Protein AF-0000000073810700 (afdb_homodimer)

Solvent-accessible surface area (backbone atoms only — not comparable to full-atom values): 19273 Å² total; per-residue (Å²): 132,81,78,72,76,57,73,68,62,62,53,44,63,68,33,52,72,65,54,72,62,48,58,54,49,69,72,38,74,78,70,59,90,55,93,83,48,56,54,61,38,51,46,52,38,48,52,48,51,48,52,50,52,51,53,54,53,50,49,51,64,73,37,47,86,54,48,70,50,72,71,41,53,56,51,42,41,57,46,36,54,57,39,38,63,32,49,52,50,35,57,61,40,62,41,84,83,71,42,48,51,50,38,31,29,27,45,47,30,33,53,48,42,50,51,44,42,53,52,48,47,36,62,34,52,61,53,79,70,82,58,64,66,56,55,51,47,53,51,53,38,49,59,40,45,52,56,35,45,52,49,15,61,72,64,49,75,86,66,77,55,89,63,62,62,59,56,59,56,70,72,100,133,80,79,72,77,57,72,67,62,63,53,45,64,66,32,50,72,66,55,71,62,47,58,52,49,71,72,39,73,81,71,58,90,54,93,84,49,56,56,60,40,51,46,52,37,50,50,48,52,49,53,50,51,51,52,52,52,49,49,52,65,73,38,46,84,53,48,71,49,73,72,40,52,55,50,43,41,57,47,36,55,58,39,40,63,31,50,51,48,36,57,61,40,63,42,85,82,73,41,48,52,50,39,31,29,26,44,46,31,34,52,50,41,50,51,43,40,53,54,48,46,35,62,35,52,60,52,79,72,83,56,66,67,57,56,50,46,53,51,54,38,48,58,40,48,53,56,35,44,53,49,15,63,72,65,51,74,87,66,77,57,89,62,63,62,58,57,56,56,69,73,99

Organism: Larimichthys crocea (NCBI:txid215358)

Structure (mmCIF, N/CA/C/O backbone):
data_AF-0000000073810700-model_v1
#
loop_
_entity.id
_entity.type
_entity.pdbx_description
1 polymer 'Transmembrane protein 98'
#
loop_
_atom_site.group_PDB
_atom_site.id
_atom_site.type_symbol
_atom_site.label_atom_id
_atom_site.label_alt_id
_atom_site.label_comp_id
_atom_site.label_asym_id
_atom_site.label_entity_id
_atom_site.label_seq_id
_atom_site.pdbx_PDB_ins_code
_atom_site.Cartn_x
_atom_site.Cartn_y
_atom_site.Cartn_z
_atom_site.occupancy
_atom_site.B_iso_or_equiv
_atom_site.auth_seq_id
_atom_site.auth_comp_id
_atom_site.auth_asym_id
_atom_site.auth_atom_id
_atom_site.pdbx_PDB_model_num
ATOM 1 N N . MET A 1 1 ? -9.523 -39.531 19.312 1 28.12 1 MET A N 1
ATOM 2 C CA . MET A 1 1 ? -8.398 -38.938 18.594 1 28.12 1 MET A CA 1
ATOM 3 C C . MET A 1 1 ? -8.602 -37.438 18.391 1 28.12 1 MET A C 1
ATOM 5 O O . MET A 1 1 ? -9.562 -37.031 17.75 1 28.12 1 MET A O 1
ATOM 9 N N . GLU A 1 2 ? -8.328 -36.531 19.312 1 32.91 2 GLU A N 1
ATOM 10 C CA . GLU A 1 2 ? -8.555 -35.094 19.406 1 32.91 2 GLU A CA 1
ATOM 11 C C . GLU A 1 2 ? -7.934 -34.344 18.219 1 32.91 2 GLU A C 1
ATOM 13 O O . GLU A 1 2 ? -6.746 -34.5 17.938 1 32.91 2 GLU A O 1
ATOM 18 N N . THR A 1 3 ? -8.57 -34.281 17.109 1 34.22 3 THR A N 1
ATOM 19 C CA . THR A 1 3 ? -8.117 -33.594 15.906 1 34.22 3 THR A CA 1
ATOM 20 C C . THR A 1 3 ? -7.41 -32.281 16.266 1 34.22 3 THR A C 1
ATOM 22 O O . THR A 1 3 ? -7.996 -31.391 16.891 1 34.22 3 THR A O 1
ATOM 25 N N . GLN A 1 4 ? -6.145 -32.312 16.703 1 35.03 4 GLN A N 1
ATOM 26 C CA . GLN A 1 4 ? -5.223 -31.219 16.984 1 35.03 4 GLN A CA 1
ATOM 27 C C . GLN A 1 4 ? -5.398 -30.094 15.969 1 35.03 4 GLN A C 1
ATOM 29 O O . GLN A 1 4 ? -5.207 -30.281 14.766 1 35.03 4 GLN A O 1
ATOM 34 N N . SER A 1 5 ? -6.348 -29.281 16.031 1 41.31 5 SER A N 1
ATOM 35 C CA . SER A 1 5 ? -6.602 -28.109 15.219 1 41.31 5 SER A CA 1
ATOM 36 C C . SER A 1 5 ? -5.301 -27.406 14.844 1 41.31 5 SER A C 1
ATOM 38 O O . SER A 1 5 ? -4.48 -27.109 15.711 1 41.31 5 SER A O 1
ATOM 40 N N . GLU A 1 6 ? -4.641 -27.656 13.734 1 47.91 6 GLU A N 1
ATOM 41 C CA . GLU A 1 6 ? -3.314 -27.266 13.258 1 47.91 6 GLU A CA 1
ATOM 42 C C . GLU A 1 6 ? -3.09 -25.766 13.391 1 47.91 6 GLU A C 1
ATOM 44 O O . GLU A 1 6 ? -4.035 -24.984 13.305 1 47.91 6 GLU A O 1
ATOM 49 N N . PRO A 1 7 ? -1.956 -25.328 14.039 1 48.97 7 PRO A N 1
ATOM 50 C CA . PRO A 1 7 ? -1.471 -23.969 14.336 1 48.97 7 PRO A CA 1
ATOM 51 C C . PRO A 1 7 ? -1.827 -22.969 13.242 1 48.97 7 PRO A C 1
ATOM 53 O O . PRO A 1 7 ? -2.041 -21.781 13.531 1 48.97 7 PRO A O 1
ATOM 56 N N . SER A 1 8 ? -1.926 -23.422 12.094 1 51.41 8 SER A N 1
ATOM 57 C CA . SER A 1 8 ? -2.143 -22.516 10.977 1 51.41 8 SER A CA 1
ATOM 58 C C . SER A 1 8 ? -3.545 -21.922 11.008 1 51.41 8 SER A C 1
ATOM 60 O O . SER A 1 8 ? -3.736 -20.766 10.656 1 51.41 8 SER A O 1
ATOM 62 N N . GLU A 1 9 ? -4.531 -22.719 11.375 1 53.88 9 GLU A N 1
ATOM 63 C CA . GLU A 1 9 ? -5.918 -22.25 11.422 1 53.88 9 GLU A CA 1
ATOM 64 C C . GLU A 1 9 ? -6.105 -21.172 12.484 1 53.88 9 GLU A C 1
ATOM 66 O O . GLU A 1 9 ? -6.82 -20.203 12.266 1 53.88 9 GLU A O 1
ATOM 71 N N . LEU A 1 10 ? -5.453 -21.328 13.586 1 51.91 10 LEU A N 1
ATOM 72 C CA . LEU A 1 10 ? -5.559 -20.391 14.703 1 51.91 10 LEU A CA 1
ATOM 73 C C . LEU A 1 10 ? -4.965 -19.031 14.336 1 51.91 10 LEU A C 1
ATOM 75 O O . LEU A 1 10 ? -5.477 -18 14.75 1 51.91 10 LEU A O 1
ATOM 79 N N . GLU A 1 11 ? -4.012 -19.125 13.492 1 58.53 11 GLU A N 1
ATOM 80 C CA . GLU A 1 11 ? -3.342 -17.875 13.141 1 58.53 11 GLU A CA 1
ATOM 81 C C . GLU A 1 11 ? -4.18 -17.047 12.172 1 58.53 11 GLU A C 1
ATOM 83 O O . GLU A 1 11 ? -4.141 -15.812 12.203 1 58.53 11 GLU A O 1
ATOM 88 N N . LEU A 1 12 ? -4.91 -17.734 11.477 1 57.53 12 LEU A N 1
ATOM 89 C CA . LEU A 1 12 ? -5.75 -17.031 10.508 1 57.53 12 LEU A CA 1
ATOM 90 C C . LEU A 1 12 ? -6.918 -16.344 11.203 1 57.53 12 LEU A C 1
ATOM 92 O O . LEU A 1 12 ? -7.395 -15.297 10.742 1 57.53 12 LEU A O 1
ATOM 96 N N . ASP A 1 13 ? -7.438 -16.906 12.289 1 55.28 13 ASP A N 1
ATOM 97 C CA . ASP A 1 13 ? -8.547 -16.312 13.023 1 55.28 13 ASP A CA 1
ATOM 98 C C . ASP A 1 13 ? -8.172 -14.922 13.531 1 55.28 13 ASP A C 1
ATOM 100 O O . ASP A 1 13 ? -9.039 -14.055 13.664 1 55.28 13 ASP A O 1
ATOM 104 N N . ASP A 1 14 ? -6.984 -14.789 13.719 1 53.66 14 ASP A N 1
ATOM 105 C CA . ASP A 1 14 ? -6.52 -13.516 14.266 1 53.66 14 ASP A CA 1
ATOM 106 C C . ASP A 1 14 ? -6.398 -12.461 13.164 1 53.66 14 ASP A C 1
ATOM 108 O O . ASP A 1 14 ? -6.117 -11.297 13.445 1 53.66 14 ASP A O 1
ATOM 112 N N . VAL A 1 15 ? -6.527 -12.875 11.984 1 54.94 15 VAL A N 1
ATOM 113 C CA . VAL A 1 15 ? -6.391 -11.984 10.836 1 54.94 15 VAL A CA 1
ATOM 114 C C . VAL A 1 15 ? -7.688 -11.211 10.625 1 54.94 15 VAL A C 1
ATOM 116 O O . VAL A 1 15 ? -7.715 -10.211 9.898 1 54.94 15 VAL A O 1
ATOM 119 N N . VAL A 1 16 ? -8.758 -11.617 11.375 1 55.22 16 VAL A N 1
ATOM 120 C CA . VAL A 1 16 ? -10.023 -10.898 11.227 1 55.22 16 VAL A CA 1
ATOM 121 C C . VAL A 1 16 ? -9.875 -9.477 11.766 1 55.22 16 VAL A C 1
ATOM 123 O O . VAL A 1 16 ? -9.289 -9.266 12.828 1 55.22 16 VAL A O 1
ATOM 126 N N . ILE A 1 17 ? -10.047 -8.57 10.789 1 56.84 17 ILE A N 1
ATOM 127 C CA . ILE A 1 17 ? -10.062 -7.152 11.133 1 56.84 17 ILE A CA 1
ATOM 128 C C . ILE A 1 17 ? -10.836 -6.941 12.438 1 56.84 17 ILE A C 1
ATOM 130 O O . ILE A 1 17 ? -12.062 -7.074 12.469 1 56.84 17 ILE A O 1
ATOM 134 N N . THR A 1 18 ? -10.188 -6.984 13.594 1 56.22 18 THR A N 1
ATOM 135 C CA . THR A 1 18 ? -10.789 -6.941 14.922 1 56.22 18 THR A CA 1
ATOM 136 C C . THR A 1 18 ? -10.891 -5.504 15.422 1 56.22 18 THR A C 1
ATOM 138 O O . THR A 1 18 ? -11.18 -5.27 16.594 1 56.22 18 THR A O 1
ATOM 141 N N . ASN A 1 19 ? -10.664 -4.652 14.594 1 58.41 19 ASN A N 1
ATOM 142 C CA . ASN A 1 19 ? -10.82 -3.314 15.148 1 58.41 19 ASN A CA 1
ATOM 143 C C . ASN A 1 19 ? -12.234 -3.086 15.672 1 58.41 19 ASN A C 1
ATOM 145 O O . ASN A 1 19 ? -13.188 -3.055 14.891 1 58.41 19 ASN A O 1
ATOM 149 N N . PRO A 1 20 ? -12.406 -3.156 17.016 1 58.25 20 PRO A N 1
ATOM 150 C CA . PRO A 1 20 ? -13.75 -3.014 17.594 1 58.25 20 PRO A CA 1
ATOM 151 C C . PRO A 1 20 ? -14.484 -1.779 17.078 1 58.25 20 PRO A C 1
ATOM 153 O O . PRO A 1 20 ? -15.719 -1.782 16.984 1 58.25 20 PRO A O 1
ATOM 156 N N . HIS A 1 21 ? -13.727 -0.792 16.812 1 62.28 21 HIS A N 1
ATOM 157 C CA . HIS A 1 21 ? -14.352 0.445 16.375 1 62.28 21 HIS A CA 1
ATOM 158 C C . HIS A 1 21 ? -14.867 0.312 14.938 1 62.28 21 HIS A C 1
ATOM 160 O O . HIS A 1 21 ? -15.742 1.07 14.516 1 62.28 21 HIS A O 1
ATOM 166 N N . ILE A 1 22 ? -14.234 -0.675 14.344 1 66.62 22 ILE A N 1
ATOM 167 C CA . ILE A 1 22 ? -14.547 -0.784 12.93 1 66.62 22 ILE A CA 1
ATOM 168 C C . ILE A 1 22 ? -16.016 -1.188 12.75 1 66.62 22 ILE A C 1
ATOM 170 O O . ILE A 1 22 ? -16.688 -0.719 11.828 1 66.62 22 ILE A O 1
ATOM 174 N N . GLU A 1 23 ? -16.391 -2.027 13.664 1 67.81 23 GLU A N 1
ATOM 175 C CA . GLU A 1 23 ? -17.781 -2.463 13.555 1 67.81 23 GLU A CA 1
ATOM 176 C C . GLU A 1 23 ? -18.734 -1.29 13.711 1 67.81 23 GLU A C 1
ATOM 178 O O . GLU A 1 23 ? -19.719 -1.185 12.977 1 67.81 23 GLU A O 1
ATOM 183 N N . ALA A 1 24 ? -18.422 -0.471 14.688 1 70.81 24 ALA A N 1
ATOM 184 C CA . ALA A 1 24 ? -19.266 0.695 14.906 1 70.81 24 ALA A CA 1
ATOM 185 C C . ALA A 1 24 ? -19.203 1.654 13.727 1 70.81 24 A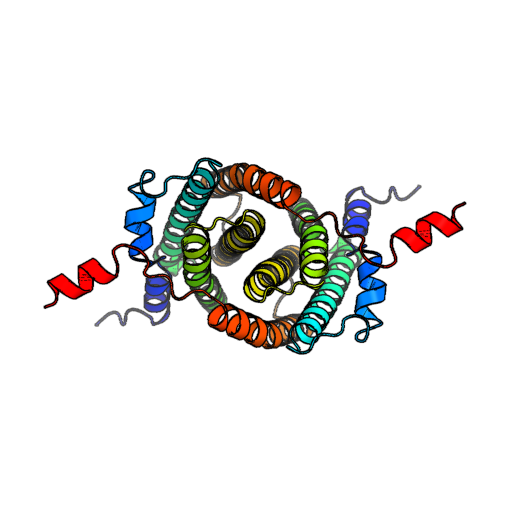LA A C 1
ATOM 187 O O . ALA A 1 24 ? -20.219 2.223 13.32 1 70.81 24 ALA A O 1
ATOM 188 N N . ILE A 1 25 ? -18.062 1.846 13.203 1 72.38 25 ILE A N 1
ATOM 189 C CA . ILE A 1 25 ? -17.844 2.758 12.094 1 72.38 25 ILE A CA 1
ATOM 190 C C . ILE A 1 25 ? -18.531 2.217 10.836 1 72.38 25 ILE A C 1
ATOM 192 O O . ILE A 1 25 ? -19.156 2.971 10.086 1 72.38 25 ILE A O 1
ATOM 196 N N . LEU A 1 26 ? -18.422 0.976 10.727 1 72.25 26 LEU A N 1
ATOM 197 C CA . LEU A 1 26 ? -18.984 0.348 9.539 1 72.25 26 LEU A CA 1
ATOM 198 C C . LEU A 1 26 ? -20.516 0.396 9.586 1 72.25 26 LEU A C 1
ATOM 200 O O . LEU A 1 26 ? -21.156 0.432 8.539 1 72.25 26 LEU A O 1
ATOM 204 N N . GLU A 1 27 ? -21.047 0.438 10.758 1 68.31 27 GLU A N 1
ATOM 205 C CA . GLU A 1 27 ? -22.5 0.389 10.93 1 68.31 27 GLU A CA 1
ATOM 206 C C . GLU A 1 27 ? -23.094 1.793 10.977 1 68.31 27 GLU A C 1
ATOM 208 O O . GLU A 1 27 ? -24.281 1.979 10.695 1 68.31 27 GLU A O 1
ATOM 213 N N . ASN A 1 28 ? -22.328 2.754 11.438 1 63.16 28 ASN A N 1
ATOM 214 C CA . ASN A 1 28 ? -22.891 4.094 11.609 1 63.16 28 ASN A CA 1
ATOM 215 C C . ASN A 1 28 ? -22.094 5.133 10.836 1 63.16 28 ASN A C 1
ATOM 217 O O . ASN A 1 28 ? -21.156 5.73 11.367 1 63.16 28 ASN A O 1
ATOM 221 N N . GLU A 1 29 ? -22.516 5.484 9.68 1 61.31 29 GLU A N 1
ATOM 222 C CA . GLU A 1 29 ? -21.844 6.445 8.812 1 61.31 29 GLU A CA 1
ATOM 223 C C . GLU A 1 29 ? -22.016 7.871 9.328 1 61.31 29 GLU A C 1
ATOM 225 O O . GLU A 1 29 ? -21.281 8.773 8.938 1 61.31 29 GLU A O 1
ATOM 230 N N . ASP A 1 30 ? -22.984 8.078 10.18 1 63.84 30 ASP A N 1
ATOM 231 C CA . ASP A 1 30 ? -23.297 9.43 10.641 1 63.84 30 ASP A CA 1
ATOM 232 C C . ASP A 1 30 ? -22.375 9.844 11.789 1 63.84 30 ASP A C 1
ATOM 234 O O . ASP A 1 30 ? -22.578 10.898 12.398 1 63.84 30 ASP A O 1
ATOM 238 N N . TRP A 1 31 ? -21.453 9.055 11.945 1 63.38 31 TRP A N 1
ATOM 239 C CA . TRP A 1 31 ? -20.609 9.258 13.117 1 63.38 31 TRP A CA 1
ATOM 240 C C . TRP A 1 31 ? -19.688 10.461 12.914 1 63.38 31 TRP A C 1
ATOM 242 O O . TRP A 1 31 ? -19.297 11.109 13.883 1 63.38 31 TRP A O 1
ATOM 252 N N . ILE A 1 32 ? -19.297 10.609 11.75 1 64.75 32 ILE A N 1
ATOM 253 C CA . ILE A 1 32 ? -18.328 11.688 11.555 1 64.75 32 ILE A CA 1
ATOM 254 C C . ILE A 1 32 ? -18.922 12.758 10.641 1 64.75 32 ILE A C 1
ATOM 256 O O . ILE A 1 32 ? -19.453 12.438 9.57 1 64.75 32 ILE A O 1
ATOM 260 N N . GLU A 1 33 ? -19.188 13.859 11.297 1 70.06 33 GLU A N 1
ATOM 261 C CA . GLU A 1 33 ? -19.578 14.977 10.445 1 70.06 33 GLU A CA 1
ATOM 262 C C . GLU A 1 33 ? -18.469 15.328 9.453 1 70.06 33 GLU A C 1
ATOM 264 O O . GLU A 1 33 ? -17.344 15.641 9.844 1 70.06 33 GLU A O 1
ATOM 269 N N . ASP A 1 34 ? -18.641 14.938 8.289 1 76 34 ASP A N 1
ATOM 270 C CA . ASP A 1 34 ? -17.656 15.203 7.258 1 76 34 ASP A CA 1
ATOM 271 C C . ASP A 1 34 ? -18.281 15.906 6.055 1 76 34 ASP A C 1
ATOM 273 O O . ASP A 1 34 ? -19.031 15.297 5.297 1 76 34 ASP A O 1
ATOM 277 N N . ALA A 1 35 ? -17.922 17.203 5.973 1 79.44 35 ALA A N 1
ATOM 278 C CA . ALA A 1 35 ? -18.453 18.016 4.871 1 79.44 35 ALA A CA 1
ATOM 279 C C . ALA A 1 35 ? -17.812 17.609 3.545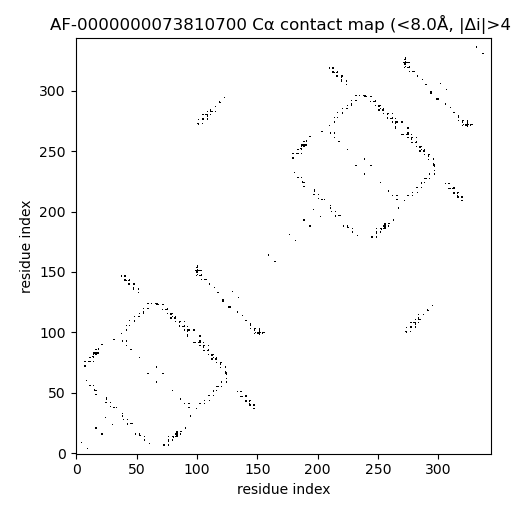 1 79.44 35 ALA A C 1
ATOM 281 O O . ALA A 1 35 ? -18.406 17.781 2.482 1 79.44 35 ALA A O 1
ATOM 282 N N . SER A 1 36 ? -16.578 17.047 3.469 1 85.94 36 SER A N 1
ATOM 283 C CA . SER A 1 36 ? -15.844 16.75 2.246 1 85.94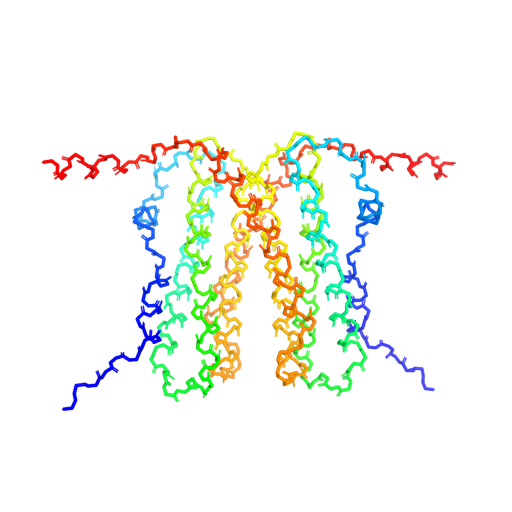 36 SER A CA 1
ATOM 284 C C . SER A 1 36 ? -16.406 15.508 1.556 1 85.94 36 SER A C 1
ATOM 286 O O . SER A 1 36 ? -16.25 15.336 0.346 1 85.94 36 SER A O 1
ATOM 288 N N . GLY A 1 37 ? -17.047 14.625 2.352 1 91.75 37 GLY A N 1
ATOM 289 C CA . GLY A 1 37 ? -17.547 13.375 1.806 1 91.75 37 GLY A CA 1
ATOM 290 C C . GLY A 1 37 ? -16.484 12.289 1.731 1 91.75 37 GLY A C 1
ATOM 291 O O . GLY A 1 37 ? -16.766 11.164 1.328 1 91.75 37 GLY A O 1
ATOM 292 N N . LEU A 1 38 ? -15.289 12.625 2.072 1 94.38 38 LEU A N 1
ATOM 293 C CA . LEU A 1 38 ? -14.18 11.68 1.974 1 94.38 38 LEU A CA 1
ATOM 294 C C . LEU A 1 38 ? -14.367 10.516 2.943 1 94.38 38 LEU A C 1
ATOM 296 O O . LEU A 1 38 ? -14.023 9.375 2.627 1 94.38 38 LEU A O 1
ATOM 300 N N . VAL A 1 39 ? -14.953 10.805 4.059 1 91.88 39 VAL A N 1
ATOM 301 C CA . VAL A 1 39 ? -15.117 9.781 5.086 1 91.88 39 VAL A CA 1
ATOM 302 C C . VAL A 1 39 ? -16.078 8.703 4.586 1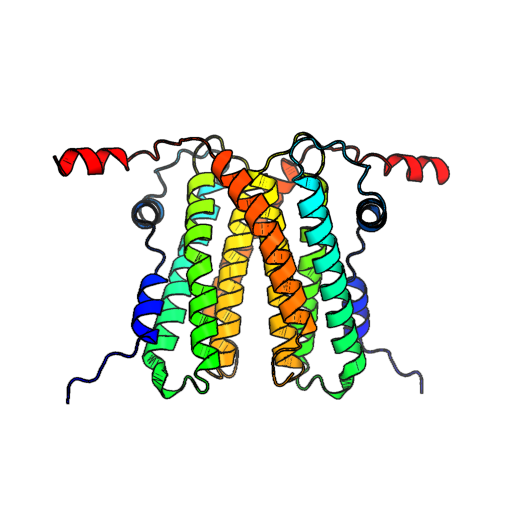 91.88 39 VAL A C 1
ATOM 304 O O . VAL A 1 39 ? -15.859 7.512 4.832 1 91.88 39 VAL A O 1
ATOM 307 N N . SER A 1 40 ? -17.094 9.078 3.918 1 91.62 40 SER A N 1
ATOM 308 C CA . SER A 1 40 ? -18.031 8.109 3.354 1 91.62 40 SER A CA 1
ATOM 309 C C . SER A 1 40 ? -17.328 7.164 2.385 1 91.62 40 SER A C 1
ATOM 311 O O . SER A 1 40 ? -17.594 5.961 2.379 1 91.62 40 SER A O 1
ATOM 313 N N . HIS A 1 41 ? -16.484 7.711 1.56 1 94.25 41 HIS A N 1
ATOM 314 C CA . HIS A 1 41 ? -15.719 6.879 0.641 1 94.25 41 HIS A CA 1
ATOM 315 C C . HIS A 1 41 ? -14.766 5.961 1.396 1 94.25 41 HIS A C 1
ATOM 317 O O . HIS A 1 41 ? -14.594 4.797 1.021 1 94.25 41 HIS A O 1
ATOM 323 N N . CYS A 1 42 ? -14.125 6.5 2.443 1 93.69 42 CYS A N 1
ATOM 324 C CA . CYS A 1 42 ? -13.234 5.684 3.26 1 93.69 42 CYS A CA 1
ATOM 325 C C . CYS A 1 42 ? -13.992 4.535 3.912 1 93.69 42 CYS A C 1
ATOM 327 O O . CYS A 1 42 ? -13.492 3.408 3.971 1 93.69 42 CYS A O 1
ATOM 329 N N . ILE A 1 43 ? -15.164 4.766 4.391 1 92.12 43 ILE A N 1
ATOM 330 C CA . ILE A 1 43 ? -15.992 3.742 5.016 1 92.12 43 ILE A CA 1
ATOM 331 C C . ILE A 1 43 ? -16.328 2.656 3.994 1 92.12 43 ILE A C 1
ATOM 333 O O . ILE A 1 43 ? -16.281 1.464 4.309 1 92.12 43 ILE A O 1
ATOM 337 N N . SER A 1 44 ? -16.703 3.082 2.795 1 94.06 44 SER A N 1
ATOM 338 C CA . SER A 1 44 ? -16.984 2.115 1.74 1 94.06 44 SER A CA 1
ATOM 339 C C . SER A 1 44 ? -15.781 1.229 1.456 1 94.06 44 SER A C 1
ATOM 341 O O . SER A 1 44 ? -15.922 0.014 1.302 1 94.06 44 SER A O 1
ATOM 343 N N . ILE A 1 45 ? -14.594 1.812 1.381 1 96.5 45 ILE A N 1
ATOM 344 C CA . ILE A 1 45 ? -13.367 1.055 1.152 1 96.5 45 ILE A CA 1
ATOM 345 C C . ILE A 1 45 ? -13.141 0.081 2.307 1 96.5 45 ILE A C 1
ATOM 347 O O . ILE A 1 45 ? -12.82 -1.088 2.084 1 96.5 45 ILE A O 1
ATOM 351 N N . LEU A 1 46 ? -13.352 0.56 3.531 1 94.25 46 LEU A N 1
ATOM 352 C CA . LEU A 1 46 ? -13.188 -0.281 4.715 1 94.25 46 LEU A CA 1
ATOM 353 C C . LEU A 1 46 ? -14.133 -1.475 4.668 1 94.25 46 LEU A C 1
ATOM 355 O O . LEU A 1 46 ? -13.727 -2.605 4.941 1 94.25 46 LEU A O 1
ATOM 359 N N . LYS A 1 47 ? -15.297 -1.242 4.305 1 92.56 47 LYS A N 1
ATOM 360 C CA . LYS A 1 47 ? -16.297 -2.312 4.223 1 92.56 47 LYS A CA 1
ATOM 361 C C . LYS A 1 47 ? -15.898 -3.348 3.174 1 92.56 47 LYS A C 1
ATOM 363 O O . LYS A 1 47 ? -15.977 -4.551 3.424 1 92.56 47 LYS A O 1
ATOM 368 N N . ILE A 1 48 ? -15.539 -2.852 2.035 1 95.88 48 ILE A N 1
ATOM 369 C CA . ILE A 1 48 ? -15.141 -3.74 0.95 1 95.88 48 ILE A CA 1
ATOM 370 C C . ILE A 1 48 ? -13.93 -4.57 1.384 1 95.88 48 ILE A C 1
ATOM 372 O O . ILE A 1 48 ? -13.906 -5.789 1.194 1 95.88 48 ILE A O 1
ATOM 376 N N . CYS A 1 49 ? -12.93 -3.859 1.93 1 94.88 49 CYS A N 1
ATOM 377 C CA . CYS A 1 49 ? -11.719 -4.555 2.365 1 94.88 49 CYS A CA 1
ATOM 378 C C . CYS A 1 49 ? -12.039 -5.562 3.461 1 94.88 49 CYS A C 1
ATOM 380 O O . CYS A 1 49 ? -11.484 -6.664 3.475 1 94.88 49 CYS A O 1
ATOM 382 N N . HIS A 1 50 ? -12.875 -5.195 4.309 1 91.5 50 HIS A N 1
ATOM 383 C CA . HIS A 1 50 ? -13.297 -6.098 5.375 1 91.5 50 HIS A CA 1
ATOM 384 C C . HIS A 1 50 ? -13.945 -7.359 4.805 1 91.5 50 HIS A C 1
ATOM 386 O O . HIS A 1 50 ? -13.555 -8.477 5.156 1 91.5 50 HIS A O 1
ATOM 392 N N . THR A 1 51 ? -14.883 -7.23 3.992 1 92.69 51 THR A N 1
ATOM 393 C CA . THR A 1 51 ? -15.609 -8.344 3.389 1 92.69 51 THR A CA 1
ATOM 394 C C . THR A 1 51 ? -14.664 -9.234 2.59 1 92.69 51 THR A C 1
ATOM 396 O O . THR A 1 51 ? -14.719 -10.461 2.703 1 92.69 51 THR A O 1
ATOM 399 N N . LEU A 1 52 ? -13.844 -8.602 1.799 1 93.69 52 LEU A N 1
ATOM 400 C CA . LEU A 1 52 ? -12.906 -9.367 0.992 1 93.69 52 LEU A CA 1
ATOM 401 C C . LEU A 1 52 ? -11.977 -10.203 1.877 1 93.69 52 LEU A C 1
ATOM 403 O O . LEU A 1 52 ? -11.781 -11.391 1.625 1 93.69 52 LEU A O 1
ATOM 407 N N . THR A 1 53 ? -11.391 -9.555 2.891 1 92.62 53 THR A N 1
ATOM 408 C CA . THR A 1 53 ? -10.461 -10.242 3.779 1 92.62 53 THR A CA 1
ATOM 409 C C . THR A 1 53 ? -11.141 -11.422 4.465 1 92.62 53 THR A C 1
ATOM 411 O O . THR A 1 53 ? -10.594 -12.531 4.492 1 92.62 53 THR A O 1
ATOM 414 N N . GLU A 1 54 ? -12.281 -11.211 4.922 1 89.06 54 GLU A N 1
ATOM 415 C CA . GLU A 1 54 ? -13.023 -12.266 5.602 1 89.06 54 GLU A CA 1
ATOM 416 C C . GLU A 1 54 ? -13.297 -13.445 4.668 1 89.06 54 GLU A C 1
ATOM 418 O O . GLU A 1 54 ? -13.07 -14.602 5.035 1 89.06 54 GLU A O 1
ATOM 423 N N . LYS A 1 55 ? -13.836 -13.203 3.527 1 89.25 55 LYS A N 1
ATOM 424 C CA . LYS A 1 55 ? -14.164 -14.25 2.562 1 89.25 55 LYS A CA 1
ATOM 425 C C . LYS A 1 55 ? -12.906 -15.008 2.125 1 89.25 55 LYS A C 1
ATOM 427 O O . LYS A 1 55 ? -12.938 -16.234 1.985 1 89.25 55 LYS A O 1
ATOM 432 N N . LEU A 1 56 ? -11.867 -14.297 1.855 1 90.19 56 LEU A N 1
ATOM 433 C CA . LEU A 1 56 ? -10.625 -14.93 1.412 1 90.19 56 LEU A CA 1
ATOM 434 C C . LEU A 1 56 ? -10.062 -15.836 2.498 1 90.19 56 LEU A C 1
ATOM 436 O O . LEU A 1 56 ? -9.609 -16.953 2.211 1 90.19 56 LEU A O 1
ATOM 440 N N . VAL A 1 57 ? -10.008 -15.383 3.697 1 87.19 57 VAL A N 1
ATOM 441 C CA . VAL A 1 57 ? -9.508 -16.188 4.812 1 87.19 57 VAL A CA 1
ATOM 442 C C . VAL A 1 57 ? -10.391 -17.422 4.992 1 87.19 57 VAL A C 1
ATOM 444 O O . VAL A 1 57 ? -9.883 -18.531 5.195 1 87.19 57 VAL A O 1
ATOM 447 N N . ALA A 1 58 ? -11.688 -17.219 4.902 1 83.81 58 ALA A N 1
ATOM 448 C CA . ALA A 1 58 ? -12.617 -18.328 5.004 1 83.81 58 ALA A CA 1
ATOM 449 C C . ALA A 1 58 ? -12.359 -19.375 3.912 1 83.81 58 ALA A C 1
ATOM 451 O O . ALA A 1 58 ? -12.445 -20.578 4.156 1 83.81 58 ALA A O 1
ATOM 452 N N . MET A 1 59 ? -12.086 -18.922 2.762 1 81 59 MET A N 1
ATOM 453 C CA . MET A 1 59 ? -11.789 -19.812 1.644 1 81 59 MET A CA 1
ATOM 454 C C . MET A 1 59 ? -10.539 -20.641 1.925 1 81 59 MET A C 1
ATOM 456 O O . MET A 1 59 ? -10.453 -21.797 1.515 1 81 59 MET A O 1
ATOM 460 N N . THR A 1 60 ? -9.609 -20.031 2.49 1 82 60 THR A N 1
ATOM 461 C CA . THR A 1 60 ? -8.367 -20.719 2.812 1 82 60 THR A CA 1
ATOM 462 C C . THR A 1 60 ? -8.602 -21.781 3.887 1 82 60 THR A C 1
ATOM 464 O O . THR A 1 60 ? -8.055 -22.875 3.811 1 82 60 THR A O 1
ATOM 467 N N . MET A 1 61 ? -9.328 -21.469 4.848 1 76 61 MET A N 1
ATOM 468 C CA . MET A 1 61 ? -9.648 -22.406 5.922 1 76 61 MET A CA 1
ATOM 469 C C . MET A 1 61 ? -10.469 -23.594 5.395 1 76 61 MET A C 1
ATOM 471 O O . MET A 1 61 ? -10.289 -24.719 5.84 1 76 61 MET A O 1
ATOM 475 N N . GLY A 1 62 ? -11.516 -23.328 4.656 1 66.62 62 GLY A N 1
ATOM 476 C CA . GLY A 1 62 ? -12.383 -24.359 4.125 1 66.62 62 GLY A CA 1
ATOM 477 C C . GLY A 1 62 ? -11.711 -25.219 3.062 1 66.62 62 GLY A C 1
ATOM 478 O O . GLY A 1 62 ? -12.164 -26.328 2.768 1 66.62 62 GLY A O 1
ATOM 479 N N . SER A 1 63 ? -10.898 -24.594 2.283 1 60.31 63 SER A N 1
ATOM 480 C CA . SER A 1 63 ? -10.242 -25.328 1.204 1 60.31 63 SER A CA 1
ATOM 481 C C . SER A 1 63 ? -8.977 -26.016 1.7 1 60.31 63 SER A C 1
ATOM 483 O O . SER A 1 63 ? -8.141 -26.438 0.9 1 60.31 63 SER A O 1
ATOM 485 N N . GLY A 1 64 ? -8.711 -25.953 3.047 1 54.66 64 GLY A N 1
ATOM 486 C CA . GLY A 1 64 ? -7.531 -26.578 3.633 1 54.66 64 GLY A CA 1
ATOM 487 C C . GLY A 1 64 ? -7.039 -27.766 2.848 1 54.66 64 GLY A C 1
ATOM 488 O O . GLY A 1 64 ? -5.832 -28 2.76 1 54.66 64 GLY A O 1
ATOM 489 N N . ALA A 1 65 ? -7.871 -28.516 2.492 1 51.72 65 ALA A N 1
ATOM 490 C CA . ALA A 1 65 ? -7.449 -29.703 1.776 1 51.72 65 ALA A CA 1
ATOM 491 C C . ALA A 1 65 ? -6.777 -29.344 0.454 1 51.72 65 ALA A C 1
ATOM 493 O O . ALA A 1 65 ? -5.941 -30.109 -0.05 1 51.72 65 ALA A O 1
ATOM 494 N N . LYS A 1 66 ? -7.094 -28.219 -0.041 1 57.34 66 LYS A N 1
ATOM 495 C CA . LYS A 1 66 ? -6.598 -27.938 -1.385 1 57.34 66 LYS A CA 1
ATOM 496 C C . LYS A 1 66 ? -5.406 -26.984 -1.344 1 57.34 66 LYS A C 1
ATOM 498 O O . LYS A 1 66 ? -4.902 -26.562 -2.389 1 57.34 66 LYS A O 1
ATOM 503 N N . VAL A 1 67 ? -5.211 -26.438 -0.118 1 56.31 67 VAL A N 1
ATOM 504 C CA . VAL A 1 67 ? -4.02 -25.594 -0.045 1 56.31 67 VAL A CA 1
ATOM 505 C C . VAL A 1 67 ? -2.77 -26.469 -0.151 1 56.31 67 VAL A C 1
ATOM 507 O O . VAL A 1 67 ? -2.549 -27.359 0.68 1 56.31 67 VAL A O 1
ATOM 510 N N . LYS A 1 68 ? -2.299 -26.625 -1.349 1 59.72 68 LYS A N 1
ATOM 511 C CA . LYS A 1 68 ? -1.23 -27.531 -1.756 1 59.72 68 LYS A CA 1
ATOM 512 C C . LYS A 1 68 ? -0.036 -27.438 -0.811 1 59.72 68 LYS A C 1
ATOM 514 O O . LYS A 1 68 ? 0.495 -28.453 -0.365 1 59.72 68 LYS A O 1
ATOM 519 N N . ALA A 1 69 ? 0.706 -26.312 -0.729 1 61.72 69 ALA A N 1
ATOM 520 C CA . ALA A 1 69 ? 2.018 -26.312 -0.087 1 61.72 69 ALA A CA 1
ATOM 521 C C . ALA A 1 69 ? 2 -25.484 1.194 1 61.72 69 ALA A C 1
ATOM 523 O O . ALA A 1 69 ? 1.424 -24.391 1.229 1 61.72 69 ALA A O 1
ATOM 524 N N . PRO A 1 70 ? 2.328 -26.172 2.369 1 63.5 70 PRO A N 1
ATOM 525 C CA . PRO A 1 70 ? 2.459 -25.484 3.652 1 63.5 70 PRO A CA 1
ATOM 526 C C . PRO A 1 70 ? 3.051 -24.078 3.512 1 63.5 70 PRO A C 1
ATOM 528 O O . PRO A 1 70 ? 2.631 -23.156 4.211 1 63.5 70 PRO A O 1
ATOM 531 N N . ALA A 1 71 ? 3.992 -23.922 2.631 1 65.31 71 ALA A N 1
ATOM 532 C CA . ALA A 1 71 ? 4.613 -22.609 2.436 1 65.31 71 ALA A CA 1
ATOM 533 C C . ALA A 1 71 ? 3.6 -21.578 1.935 1 65.31 71 ALA A C 1
ATOM 535 O O . ALA A 1 71 ? 3.678 -20.406 2.279 1 65.31 71 ALA A O 1
ATOM 536 N N . SER A 1 72 ? 2.6 -22.062 1.367 1 77.62 72 SER A N 1
ATOM 537 C CA . SER A 1 72 ? 1.583 -21.156 0.825 1 77.62 72 SER A CA 1
ATOM 538 C C . SER A 1 72 ? 0.661 -20.641 1.923 1 77.62 72 SER A C 1
ATOM 540 O O . SER A 1 72 ? 0.287 -19.469 1.923 1 77.62 72 SER A O 1
ATOM 542 N N . LEU A 1 73 ? 0.483 -21.438 2.918 1 81.5 73 LEU A N 1
ATOM 543 C CA . LEU A 1 73 ? -0.396 -21.031 4.004 1 81.5 73 LEU A CA 1
ATOM 544 C C . LEU A 1 73 ? 0.291 -20 4.895 1 81.5 73 LEU A C 1
ATOM 546 O O . LEU A 1 73 ? -0.337 -19.031 5.336 1 81.5 73 LEU A O 1
ATOM 550 N N . SER A 1 74 ? 1.513 -20.25 5.172 1 84.31 74 SER A N 1
ATOM 551 C CA . SER A 1 74 ? 2.279 -19.281 5.961 1 84.31 74 SER A CA 1
ATOM 552 C C . SER A 1 74 ? 2.301 -17.922 5.297 1 84.31 74 SER A C 1
ATOM 554 O O . SER A 1 74 ? 2.219 -16.891 5.977 1 84.31 74 SER A O 1
ATOM 556 N N . ASP A 1 75 ? 2.4 -17.922 4.02 1 84.75 75 ASP A N 1
ATOM 557 C CA . ASP A 1 75 ? 2.385 -16.656 3.275 1 84.75 75 ASP A CA 1
ATOM 558 C C . ASP A 1 75 ? 1.051 -15.938 3.447 1 84.75 75 ASP A C 1
ATOM 560 O O . ASP A 1 75 ? 1.018 -14.719 3.602 1 84.75 75 ASP A O 1
ATOM 564 N N . ILE A 1 76 ? 0.023 -16.688 3.365 1 88.81 76 ILE A N 1
ATOM 565 C CA . ILE A 1 76 ? -1.314 -16.125 3.496 1 88.81 76 ILE A CA 1
ATOM 566 C C . ILE A 1 76 ? -1.478 -15.5 4.879 1 88.81 76 ILE A C 1
ATOM 568 O O . ILE A 1 76 ? -1.98 -14.383 5.008 1 88.81 76 ILE A O 1
ATOM 572 N N . ILE A 1 77 ? -1.013 -16.172 5.879 1 89.25 77 ILE A N 1
ATOM 573 C CA . ILE A 1 77 ? -1.131 -15.711 7.258 1 89.25 77 ILE A CA 1
ATOM 574 C C . ILE A 1 77 ? -0.318 -14.43 7.438 1 89.25 77 ILE A C 1
ATOM 576 O O . ILE A 1 77 ? -0.8 -13.453 8.023 1 89.25 77 ILE A O 1
ATOM 580 N N . THR A 1 78 ? 0.882 -14.414 6.945 1 88.19 78 THR A N 1
ATOM 581 C CA . THR A 1 78 ? 1.769 -13.258 7.059 1 88.19 78 THR A CA 1
ATOM 582 C C . THR A 1 78 ? 1.134 -12.023 6.43 1 88.19 78 THR A C 1
ATOM 584 O O . THR A 1 78 ? 1.122 -10.945 7.031 1 88.19 78 THR A O 1
ATOM 587 N N . VAL A 1 79 ? 0.578 -12.188 5.27 1 91.12 79 VAL A N 1
ATOM 588 C CA . VAL A 1 79 ? -0.015 -11.062 4.551 1 91.12 79 VAL A CA 1
ATOM 589 C C . VAL A 1 79 ? -1.295 -10.617 5.254 1 91.12 79 VAL A C 1
ATOM 591 O O . VAL A 1 79 ? -1.542 -9.422 5.406 1 91.12 79 VAL A O 1
ATOM 594 N N . ALA A 1 80 ? -2.074 -11.562 5.699 1 90.94 80 ALA A N 1
ATOM 595 C CA . ALA A 1 80 ? -3.332 -11.242 6.371 1 90.94 80 ALA A CA 1
ATOM 596 C C . ALA A 1 80 ? -3.086 -10.445 7.648 1 90.94 80 ALA A C 1
ATOM 598 O O . ALA A 1 80 ? -3.84 -9.523 7.969 1 90.94 80 ALA A O 1
ATOM 599 N N . LYS A 1 81 ? -2.062 -10.727 8.367 1 89.5 81 LYS A N 1
ATOM 600 C CA . LYS A 1 81 ? -1.739 -10.062 9.625 1 89.5 81 LYS A CA 1
ATOM 601 C C . LYS A 1 81 ? -1.381 -8.594 9.398 1 89.5 81 LYS A C 1
ATOM 603 O O . LYS A 1 81 ? -1.461 -7.781 10.32 1 89.5 81 LYS A O 1
ATOM 608 N N . ARG A 1 82 ? -0.983 -8.25 8.234 1 90.06 82 ARG A N 1
ATOM 609 C CA . ARG A 1 82 ? -0.575 -6.887 7.918 1 90.06 82 ARG A CA 1
ATOM 610 C C . ARG A 1 82 ? -1.786 -6.008 7.637 1 90.06 82 ARG A C 1
ATOM 612 O O . ARG A 1 82 ? -1.666 -4.781 7.566 1 90.06 82 ARG A O 1
ATOM 619 N N . ILE A 1 83 ? -2.922 -6.605 7.512 1 94.25 83 ILE A N 1
ATOM 620 C CA . ILE A 1 83 ? -4.098 -5.848 7.098 1 94.25 83 ILE A CA 1
ATOM 621 C C . ILE A 1 83 ? -4.695 -5.121 8.297 1 94.25 83 ILE A C 1
ATOM 623 O O . ILE A 1 83 ? -5.09 -3.957 8.195 1 94.25 83 ILE A O 1
ATOM 627 N N . SER A 1 84 ? -4.742 -5.695 9.477 1 91.38 84 SER A N 1
ATOM 628 C CA . SER A 1 84 ? -5.387 -5.129 10.656 1 91.38 84 SER A CA 1
ATOM 629 C C . SER A 1 84 ? -4.793 -3.773 11.016 1 91.38 84 SER A C 1
ATOM 631 O O . SER A 1 84 ? -5.52 -2.791 11.172 1 91.38 84 SER A O 1
ATOM 633 N N . PRO A 1 85 ? -3.453 -3.691 11.148 1 92.75 85 PRO A N 1
ATOM 634 C CA . PRO A 1 85 ? -2.875 -2.381 11.453 1 92.75 85 PRO A CA 1
ATOM 635 C C . PRO A 1 85 ? -3.207 -1.329 10.398 1 92.75 85 PRO A C 1
ATOM 637 O O . PRO A 1 85 ? -3.309 -0.142 10.719 1 92.75 85 PRO A O 1
ATOM 640 N N . ARG A 1 86 ? -3.303 -1.769 9.172 1 95.62 86 ARG A N 1
ATOM 641 C CA . ARG A 1 86 ? -3.643 -0.829 8.109 1 95.62 86 ARG A CA 1
ATOM 642 C C . ARG A 1 86 ? -5.074 -0.327 8.258 1 95.62 86 ARG A C 1
ATOM 644 O O . ARG A 1 86 ? -5.371 0.827 7.941 1 95.62 86 ARG A O 1
ATOM 651 N N . VAL A 1 87 ? -5.949 -1.22 8.672 1 93.81 87 VAL A N 1
ATOM 652 C CA . VAL A 1 87 ? -7.316 -0.814 8.977 1 93.81 87 VAL A CA 1
ATOM 653 C C . VAL A 1 87 ? -7.316 0.242 10.078 1 93.81 87 VAL A C 1
ATOM 655 O O . VAL A 1 87 ? -7.957 1.288 9.945 1 93.81 87 VAL A O 1
ATOM 658 N N . ASP A 1 88 ? -6.617 0.014 11.094 1 91.75 88 ASP A N 1
ATOM 659 C CA . ASP A 1 88 ? -6.52 0.952 12.211 1 91.75 88 ASP A CA 1
ATOM 660 C C . ASP A 1 88 ? -5.996 2.309 11.742 1 91.75 88 ASP A C 1
ATOM 662 O O . ASP A 1 88 ? -6.48 3.352 12.188 1 91.75 88 ASP A O 1
ATOM 666 N N . ASP A 1 89 ? -5.023 2.275 10.914 1 94.69 89 ASP A N 1
ATOM 667 C CA . ASP A 1 89 ? -4.453 3.508 10.375 1 94.69 89 ASP A CA 1
ATOM 668 C C . ASP A 1 89 ? -5.512 4.332 9.648 1 94.69 89 ASP A C 1
ATOM 670 O O . ASP A 1 89 ? -5.59 5.547 9.82 1 94.69 89 ASP A O 1
ATOM 674 N N . VAL A 1 90 ? -6.281 3.662 8.812 1 95.12 90 VAL A N 1
ATOM 675 C CA . VAL A 1 90 ? -7.312 4.359 8.047 1 95.12 90 VAL A CA 1
ATOM 676 C C . VAL A 1 90 ? -8.359 4.93 9 1 95.12 90 VAL A C 1
ATOM 678 O O . VAL A 1 90 ? -8.758 6.09 8.875 1 95.12 90 VAL A O 1
ATOM 681 N N . VAL A 1 91 ? -8.766 4.176 9.992 1 91.31 91 VAL A N 1
ATOM 682 C CA . VAL A 1 91 ? -9.773 4.617 10.953 1 91.31 91 VAL A CA 1
ATOM 683 C C . VAL A 1 91 ? -9.266 5.852 11.695 1 91.31 91 VAL A C 1
ATOM 685 O O . VAL A 1 91 ? -9.992 6.844 11.828 1 91.31 91 VAL A O 1
ATOM 688 N N . ARG A 1 92 ? -8.062 5.809 12.109 1 90.31 92 ARG A N 1
ATOM 689 C CA . ARG A 1 92 ? -7.465 6.941 12.812 1 90.31 92 ARG A CA 1
ATOM 690 C C . ARG A 1 92 ? -7.477 8.195 11.945 1 90.31 92 ARG A C 1
ATOM 692 O O . ARG A 1 92 ? -7.668 9.305 12.445 1 90.31 92 ARG A O 1
ATOM 699 N N . SER A 1 93 ? -7.25 7.996 10.656 1 92.75 93 SER A N 1
ATOM 700 C CA . SER A 1 93 ? -7.129 9.117 9.734 1 92.75 93 SER A CA 1
ATOM 701 C C . SER A 1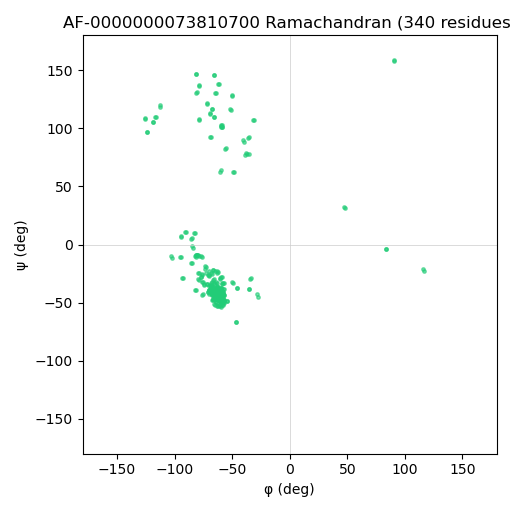 93 ? -8.492 9.703 9.391 1 92.75 93 SER A C 1
ATOM 703 O O . SER A 1 93 ? -8.586 10.773 8.781 1 92.75 93 SER A O 1
ATOM 705 N N . MET A 1 94 ? -9.539 9.016 9.789 1 89.56 94 MET A N 1
ATOM 706 C CA . MET A 1 94 ? -10.891 9.477 9.469 1 89.56 94 MET A CA 1
ATOM 707 C C . MET A 1 94 ? -11.383 10.484 10.5 1 89.56 94 MET A C 1
ATOM 709 O O . MET A 1 94 ? -12.383 11.172 10.273 1 89.56 94 MET A O 1
ATOM 713 N N . TYR A 1 95 ? -10.719 10.508 11.594 1 85.06 95 TYR A N 1
ATOM 714 C CA . TYR A 1 95 ? -11.117 11.453 12.625 1 85.06 95 TYR A CA 1
ATOM 715 C C . TYR A 1 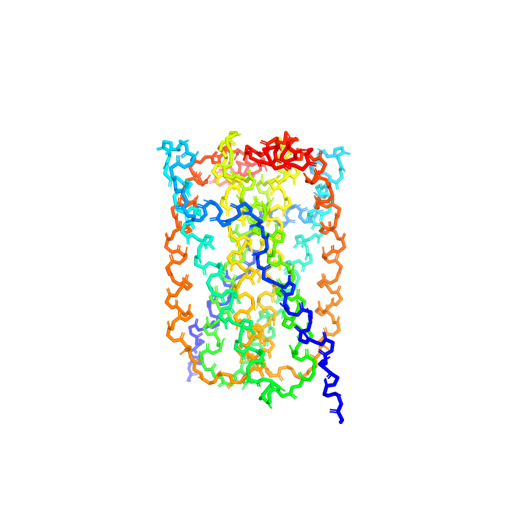95 ? -10.555 12.844 12.352 1 85.06 95 TYR A C 1
ATOM 717 O O . TYR A 1 95 ? -9.445 12.969 11.82 1 85.06 95 TYR A O 1
ATOM 725 N N . PRO A 1 96 ? -11.328 13.859 12.734 1 85.94 96 PRO A N 1
ATOM 726 C CA . PRO A 1 96 ? -10.828 15.227 12.523 1 85.94 96 PRO A CA 1
ATOM 727 C C . PRO A 1 96 ? -9.594 15.539 13.367 1 85.94 96 PRO A C 1
ATOM 729 O O . PRO A 1 96 ? -9.453 15.031 14.484 1 85.94 96 PRO A O 1
ATOM 732 N N . PRO A 1 97 ? -8.602 16.406 12.805 1 86.25 97 PRO A N 1
ATOM 733 C CA . PRO A 1 97 ? -8.703 17.078 11.508 1 86.25 97 PRO A CA 1
ATOM 734 C C . PRO A 1 97 ? -8.391 16.156 10.328 1 86.25 97 PRO A C 1
ATOM 736 O O . PRO A 1 97 ? -7.375 15.461 10.336 1 86.25 97 PRO A O 1
ATOM 739 N N . LEU A 1 98 ? -9.234 16.297 9.32 1 89.25 98 LEU A N 1
ATOM 740 C CA . LEU A 1 98 ? -9.102 15.422 8.164 1 89.25 98 LEU A CA 1
ATOM 741 C C . LEU A 1 98 ? -8 15.922 7.227 1 89.25 98 LEU A C 1
ATOM 743 O O . LEU A 1 98 ? -7.906 17.125 6.957 1 89.25 98 LEU A O 1
ATOM 747 N N . ASP A 1 99 ? -7.168 15.023 6.867 1 94 99 ASP A N 1
ATOM 748 C CA . ASP A 1 99 ? -6.133 15.281 5.871 1 94 99 ASP A CA 1
ATOM 749 C C . ASP A 1 99 ? -6.297 14.367 4.656 1 94 99 ASP A C 1
ATOM 751 O O . ASP A 1 99 ? -5.965 13.18 4.719 1 94 99 ASP A O 1
ATOM 755 N N . PRO A 1 100 ? -6.777 14.953 3.592 1 96.56 100 PRO A N 1
ATOM 756 C CA . PRO A 1 100 ? -7.023 14.133 2.404 1 96.56 100 PRO A CA 1
ATOM 757 C C . PRO A 1 100 ? -5.773 13.391 1.925 1 96.56 100 PRO A C 1
ATOM 759 O O . PRO A 1 100 ? -5.875 12.281 1.392 1 96.56 100 PRO A O 1
ATOM 762 N N . ILE A 1 101 ? -4.656 14 2.102 1 97.38 101 ILE A N 1
ATOM 763 C CA . ILE A 1 101 ? -3.402 13.406 1.651 1 97.38 101 ILE A CA 1
ATOM 764 C C . ILE A 1 101 ? -3.102 12.156 2.469 1 97.38 101 ILE A C 1
ATOM 766 O O . ILE A 1 101 ? -2.787 11.102 1.91 1 97.38 101 ILE A O 1
ATOM 770 N N . LEU A 1 102 ? -3.227 12.32 3.74 1 97.25 102 LEU A N 1
ATOM 771 C CA . LEU A 1 102 ? -2.984 11.188 4.621 1 97.25 102 LEU A CA 1
ATOM 772 C C . LEU A 1 102 ? -4.027 10.094 4.402 1 97.25 102 LEU A C 1
ATOM 774 O O . LEU A 1 102 ? -3.693 8.906 4.363 1 97.25 102 LEU A O 1
ATOM 778 N N . LEU A 1 103 ? -5.238 10.445 4.273 1 96.81 103 LEU A N 1
ATOM 779 C CA 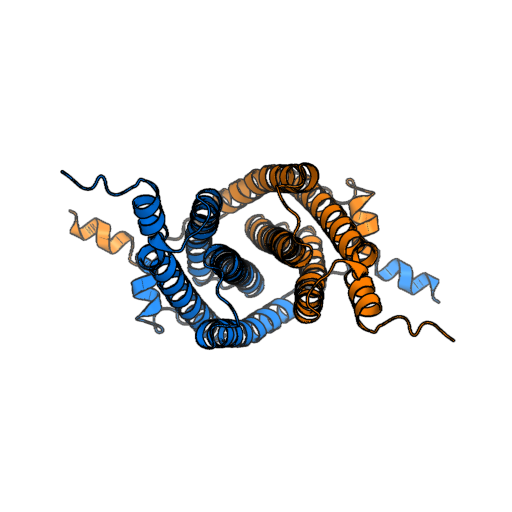. LEU A 1 103 ? -6.324 9.5 4.039 1 96.81 103 LEU A CA 1
ATOM 780 C C . LEU A 1 103 ? -6.07 8.68 2.779 1 96.81 103 LEU A C 1
ATOM 782 O O . LEU A 1 103 ? -6.207 7.453 2.791 1 96.81 103 LEU A O 1
ATOM 786 N N . ASP A 1 104 ? -5.727 9.367 1.753 1 98.12 104 ASP A N 1
ATOM 787 C CA . ASP A 1 104 ? -5.414 8.703 0.489 1 98.12 104 ASP A CA 1
ATOM 788 C C . ASP A 1 104 ? -4.293 7.684 0.663 1 98.12 104 ASP A C 1
ATOM 790 O O . ASP A 1 104 ? -4.402 6.551 0.195 1 98.12 104 ASP A O 1
ATOM 794 N N . ALA A 1 105 ? -3.209 8.125 1.271 1 98.25 105 ALA A N 1
ATOM 795 C CA . ALA A 1 105 ? -2.037 7.273 1.433 1 98.25 105 ALA A CA 1
ATOM 796 C C . ALA A 1 105 ? -2.379 6.02 2.234 1 98.25 105 ALA A C 1
ATOM 798 O O . ALA A 1 105 ? -2.014 4.906 1.847 1 98.25 105 ALA A O 1
ATOM 799 N N . ARG A 1 106 ? -3.043 6.168 3.355 1 98.12 106 ARG A N 1
ATOM 800 C CA . ARG A 1 106 ? -3.352 5.039 4.23 1 98.12 106 ARG A CA 1
ATOM 801 C C . ARG A 1 106 ? -4.391 4.121 3.594 1 98.12 106 ARG A C 1
ATOM 803 O O . ARG A 1 106 ? -4.293 2.898 3.703 1 98.12 106 ARG A O 1
ATOM 810 N N . ALA A 1 107 ? -5.387 4.719 2.998 1 98.12 107 ALA A N 1
ATOM 811 C CA . ALA A 1 107 ? -6.363 3.893 2.291 1 98.12 107 ALA A CA 1
ATOM 812 C C . ALA A 1 107 ? -5.699 3.094 1.173 1 98.12 107 ALA A C 1
ATOM 814 O O . ALA A 1 107 ? -6.047 1.934 0.94 1 98.12 107 ALA A O 1
ATOM 815 N N . THR A 1 108 ? -4.82 3.752 0.435 1 98.19 108 THR A N 1
ATOM 816 C CA . THR A 1 108 ? -4.086 3.059 -0.618 1 98.19 108 THR A CA 1
ATOM 817 C C . THR A 1 108 ? -3.312 1.873 -0.047 1 98.19 108 THR A C 1
ATOM 819 O O . THR A 1 108 ? -3.352 0.773 -0.602 1 98.19 108 THR A O 1
ATOM 822 N N . ALA A 1 109 ? -2.6 2.119 1.027 1 98.06 109 ALA A N 1
ATOM 823 C CA . ALA A 1 109 ? -1.848 1.033 1.651 1 98.06 109 ALA A CA 1
ATOM 824 C C . ALA A 1 109 ? -2.77 -0.117 2.045 1 98.06 109 ALA A C 1
ATOM 826 O O . ALA A 1 109 ? -2.422 -1.287 1.871 1 98.06 109 ALA A O 1
ATOM 827 N N . LEU A 1 110 ? -3.918 0.19 2.557 1 97.94 110 LEU A N 1
ATOM 828 C CA . LEU A 1 110 ? -4.887 -0.836 2.932 1 97.94 110 LEU A CA 1
ATOM 829 C C . LEU A 1 110 ? -5.34 -1.628 1.71 1 97.94 110 LEU A C 1
ATOM 831 O O . LEU A 1 110 ? -5.297 -2.861 1.713 1 97.94 110 LEU A O 1
ATOM 835 N N . LEU A 1 111 ? -5.773 -0.93 0.719 1 97.88 111 LEU A N 1
ATOM 836 C CA . LEU A 1 111 ? -6.258 -1.597 -0.484 1 97.88 111 LEU A CA 1
ATOM 837 C C . LEU A 1 111 ? -5.168 -2.463 -1.104 1 97.88 111 LEU A C 1
ATOM 839 O O . LEU A 1 111 ? -5.438 -3.576 -1.561 1 97.88 111 LEU A O 1
ATOM 843 N N . LEU A 1 112 ? -3.969 -1.951 -1.113 1 97.31 112 LEU A N 1
ATOM 844 C CA . LEU A 1 112 ? -2.848 -2.721 -1.644 1 97.31 112 LEU A CA 1
ATOM 845 C C . LEU A 1 112 ? -2.609 -3.977 -0.811 1 97.31 112 LEU A C 1
ATOM 847 O O . LEU A 1 112 ? -2.305 -5.039 -1.357 1 97.31 112 LEU A O 1
ATOM 851 N N . SER A 1 113 ? -2.707 -3.875 0.458 1 96.81 113 SER A N 1
ATOM 852 C CA . SER A 1 113 ? -2.547 -5.043 1.319 1 96.81 113 SER A CA 1
ATOM 853 C C . SER A 1 113 ? -3.594 -6.109 1.008 1 96.81 113 SER A C 1
ATOM 855 O O . SER A 1 113 ? -3.273 -7.297 0.932 1 96.81 113 SER A O 1
ATOM 857 N N . VAL A 1 114 ? -4.77 -5.715 0.841 1 96.88 114 VAL A N 1
ATOM 858 C CA . VAL A 1 114 ? -5.848 -6.652 0.545 1 96.88 114 VAL A CA 1
ATOM 859 C C . VAL A 1 114 ? -5.641 -7.258 -0.843 1 96.88 114 VAL A C 1
ATOM 861 O O . VAL A 1 114 ? -5.863 -8.453 -1.047 1 96.88 114 VAL A O 1
ATOM 864 N N . SER A 1 115 ? -5.25 -6.418 -1.777 1 95.06 115 SER A N 1
ATOM 865 C CA . SER A 1 115 ? -4.926 -6.926 -3.105 1 95.06 115 SER A CA 1
ATOM 866 C C . SER A 1 115 ? -3.834 -7.988 -3.039 1 95.06 115 SER A C 1
ATOM 868 O O . SER A 1 115 ? -3.877 -8.977 -3.775 1 95.06 115 SER A O 1
ATOM 870 N N . HIS A 1 116 ? -2.863 -7.691 -2.246 1 93.69 116 HIS A N 1
ATOM 871 C CA . HIS A 1 116 ? -1.805 -8.672 -2.037 1 93.69 116 HIS A CA 1
ATOM 872 C C . HIS A 1 116 ? -2.367 -9.984 -1.501 1 93.69 116 HIS A C 1
ATOM 874 O O . HIS A 1 116 ? -1.991 -11.062 -1.968 1 93.69 116 HIS A O 1
ATOM 880 N N . LEU A 1 117 ? -3.234 -9.938 -0.556 1 94.19 117 LEU A N 1
ATOM 881 C CA . LEU A 1 117 ? -3.865 -11.125 0.006 1 94.19 117 LEU A CA 1
ATOM 882 C C . LEU A 1 117 ? -4.625 -11.898 -1.067 1 94.19 117 LEU A C 1
ATOM 884 O O . LEU A 1 117 ? -4.566 -13.133 -1.112 1 94.19 117 LEU A O 1
ATOM 888 N N . VAL A 1 118 ? -5.348 -11.219 -1.901 1 93.31 118 VAL A N 1
ATOM 889 C CA . VAL A 1 118 ? -6.066 -11.844 -3.01 1 93.31 118 VAL A CA 1
ATOM 890 C C . VAL A 1 118 ? -5.094 -12.656 -3.861 1 93.31 118 VAL A C 1
ATOM 892 O O . VAL A 1 118 ? -5.355 -13.82 -4.164 1 93.31 118 VAL A O 1
ATOM 895 N N . LEU A 1 119 ? -3.986 -12.062 -4.211 1 90.19 119 LEU A N 1
ATOM 896 C CA . LEU A 1 119 ? -3.016 -12.695 -5.094 1 90.19 119 LEU A CA 1
ATOM 897 C C . LEU A 1 119 ? -2.42 -13.938 -4.441 1 90.19 119 LEU A C 1
ATOM 899 O O . LEU A 1 119 ? -2.299 -14.984 -5.082 1 90.19 119 LEU A O 1
ATOM 903 N N . VAL A 1 120 ? -2.014 -13.844 -3.211 1 89.5 120 VAL A N 1
ATOM 904 C CA . VAL A 1 120 ? -1.396 -14.961 -2.506 1 89.5 120 VAL A CA 1
ATOM 905 C C . VAL A 1 120 ? -2.398 -16.109 -2.363 1 89.5 120 VAL A C 1
ATOM 907 O O . VAL A 1 120 ? -2.041 -17.281 -2.506 1 89.5 120 VAL A O 1
ATOM 910 N N . THR A 1 121 ? -3.604 -15.766 -2.057 1 89 121 THR A N 1
ATOM 911 C CA . THR A 1 121 ? -4.645 -16.781 -1.91 1 89 121 THR A CA 1
ATOM 912 C C . THR A 1 121 ? -4.938 -17.453 -3.246 1 89 121 THR A C 1
ATOM 914 O O . THR A 1 121 ? -5.074 -18.672 -3.311 1 89 121 THR A O 1
ATOM 917 N N . ARG A 1 122 ? -5.02 -16.688 -4.297 1 85.44 122 ARG A N 1
ATOM 918 C CA . ARG A 1 122 ? -5.234 -17.25 -5.625 1 85.44 122 ARG A CA 1
ATOM 919 C C . ARG A 1 122 ? -4.125 -18.234 -5.988 1 85.44 122 ARG A C 1
ATOM 921 O O . ARG A 1 122 ? -4.387 -19.297 -6.543 1 85.44 122 ARG A O 1
ATOM 928 N N . ASN A 1 123 ? -3.006 -17.828 -5.73 1 81.94 123 ASN A N 1
ATOM 929 C CA . ASN A 1 123 ? -1.86 -18.672 -6.035 1 81.94 123 ASN A CA 1
ATOM 930 C C . ASN A 1 123 ? -1.866 -19.938 -5.195 1 81.94 123 ASN A C 1
ATOM 932 O O . ASN A 1 123 ? -1.565 -21.031 -5.699 1 81.94 123 ASN A O 1
ATOM 936 N N . ALA A 1 124 ? -2.145 -19.844 -3.99 1 82.12 124 ALA A N 1
ATOM 937 C CA . ALA A 1 124 ? -2.125 -20.969 -3.064 1 82.12 124 ALA A CA 1
ATOM 938 C C . ALA A 1 124 ? -3.264 -21.938 -3.363 1 82.12 124 ALA A C 1
ATOM 940 O O . ALA A 1 124 ? -3.102 -23.156 -3.232 1 82.12 124 ALA A O 1
ATOM 941 N N . CYS A 1 125 ? -4.383 -21.453 -3.688 1 77.62 125 CYS A N 1
ATOM 942 C CA . CYS A 1 125 ? -5.566 -22.281 -3.881 1 77.62 125 CYS A CA 1
ATOM 943 C C . CYS A 1 125 ? -5.734 -22.656 -5.348 1 77.62 125 CYS A C 1
ATOM 945 O O . CYS A 1 125 ? -6.73 -23.281 -5.723 1 77.62 125 CYS A O 1
ATOM 947 N N . HIS A 1 126 ? -4.742 -22.328 -6.156 1 75.75 126 HIS A N 1
ATOM 948 C CA . HIS A 1 126 ? -4.773 -22.625 -7.582 1 75.75 126 HIS A CA 1
ATOM 949 C C . HIS A 1 126 ? -6.105 -22.234 -8.203 1 75.75 126 HIS A C 1
ATOM 951 O O . HIS A 1 126 ? -6.715 -23.016 -8.93 1 75.75 126 HIS A O 1
ATOM 957 N N . MET A 1 127 ? -6.551 -21.219 -7.586 1 69.75 127 MET A N 1
ATOM 958 C CA . MET A 1 127 ? -7.812 -20.719 -8.125 1 69.75 127 MET A CA 1
ATOM 959 C C . MET A 1 127 ? -7.664 -20.344 -9.594 1 69.75 127 MET A C 1
ATOM 961 O O . MET A 1 127 ? -6.766 -19.578 -9.945 1 69.75 127 MET A O 1
ATOM 965 N N . SER A 1 128 ? -8.18 -21.328 -10.398 1 62.41 128 SER A N 1
ATOM 966 C CA . SER A 1 128 ? -8.188 -21.047 -11.836 1 62.41 128 SER A CA 1
ATOM 967 C C . SER A 1 128 ? -9.227 -20 -12.188 1 62.41 128 SER A C 1
ATOM 969 O O . SER A 1 128 ? -10.32 -19.969 -11.617 1 62.41 128 SER A O 1
ATOM 971 N N . GLY A 1 129 ? -8.773 -18.812 -12.82 1 60.31 129 GLY A N 1
ATOM 972 C CA . GLY A 1 129 ? -9.664 -17.781 -13.32 1 60.31 129 GLY A CA 1
ATOM 973 C C . GLY A 1 129 ? -9.969 -16.703 -12.289 1 60.31 129 GLY A C 1
ATOM 974 O O . GLY A 1 129 ? -9.602 -16.844 -11.125 1 60.31 129 GLY A O 1
ATOM 975 N N . SER A 1 130 ? -10.344 -15.664 -12.609 1 62.34 130 SER A N 1
ATOM 976 C CA . SER A 1 130 ? -10.82 -14.547 -11.805 1 62.34 130 SER A CA 1
ATOM 977 C C . SER A 1 130 ? -12.164 -14.859 -11.164 1 62.34 130 SER A C 1
ATOM 979 O O . SER A 1 130 ? -13.062 -15.391 -11.828 1 62.34 130 SER A O 1
ATOM 981 N N . MET A 1 131 ? -12.164 -14.961 -9.789 1 75.88 131 MET A N 1
ATOM 982 C CA . MET A 1 131 ? -13.461 -14.953 -9.109 1 75.88 131 MET A CA 1
ATOM 983 C C . MET A 1 131 ? -14.148 -13.602 -9.281 1 75.88 131 MET A C 1
ATOM 985 O O . MET A 1 131 ? -13.633 -12.57 -8.844 1 75.88 131 MET A O 1
ATOM 989 N N . ASP A 1 132 ? -15.172 -13.547 -10.023 1 88.44 132 ASP A N 1
ATOM 990 C CA . ASP A 1 132 ? -15.883 -12.336 -10.414 1 88.44 132 ASP A CA 1
ATOM 991 C C . ASP A 1 132 ? -16.109 -11.422 -9.211 1 88.44 132 ASP A C 1
ATOM 993 O O . ASP A 1 132 ? -15.984 -10.195 -9.32 1 88.44 132 ASP A O 1
ATOM 997 N N . TRP A 1 133 ? -16.375 -12.094 -8.109 1 92.81 133 TRP A N 1
ATOM 998 C CA . TRP A 1 133 ? -16.719 -11.273 -6.953 1 92.81 133 TRP A CA 1
ATOM 999 C C . TRP A 1 133 ? -15.492 -10.547 -6.414 1 92.81 133 TRP A C 1
ATOM 1001 O O . TRP A 1 133 ? -15.602 -9.438 -5.887 1 92.81 133 TRP A O 1
ATOM 1011 N N . ILE A 1 134 ? -14.352 -11.117 -6.473 1 94.44 134 ILE A N 1
ATOM 1012 C CA . ILE A 1 134 ? -13.125 -10.477 -6.023 1 94.44 134 ILE A CA 1
ATOM 1013 C C . ILE A 1 134 ? -12.812 -9.273 -6.91 1 94.44 134 ILE A C 1
ATOM 1015 O O . ILE A 1 134 ? -12.602 -8.164 -6.414 1 94.44 134 ILE A O 1
ATOM 1019 N N . ASP A 1 135 ? -12.812 -9.516 -8.18 1 92.56 135 ASP A N 1
ATOM 1020 C CA . ASP A 1 135 ? -12.5 -8.461 -9.133 1 92.56 135 ASP A CA 1
ATOM 1021 C C . ASP A 1 135 ? -13.508 -7.316 -9.031 1 92.56 135 ASP A C 1
ATOM 1023 O O . ASP A 1 135 ? -13.133 -6.141 -9.102 1 92.56 135 ASP A O 1
ATOM 1027 N N . GLN A 1 136 ? -14.734 -7.688 -8.891 1 95.19 136 GLN A N 1
ATOM 1028 C CA . GLN A 1 136 ? -15.773 -6.676 -8.742 1 95.19 136 GLN A CA 1
ATOM 1029 C C . GLN A 1 136 ? -15.562 -5.844 -7.48 1 95.19 136 GLN A C 1
ATOM 1031 O O . GLN A 1 136 ? -15.711 -4.621 -7.504 1 95.19 136 GLN A O 1
ATOM 1036 N N . SER A 1 137 ? -15.227 -6.469 -6.434 1 97 137 SER A N 1
ATOM 1037 C CA . SER A 1 137 ? -14.977 -5.781 -5.172 1 97 137 SER A CA 1
ATOM 1038 C C . SER A 1 137 ? -13.773 -4.844 -5.285 1 97 137 SER A C 1
ATOM 1040 O O . SER A 1 137 ? -13.828 -3.699 -4.832 1 97 137 SER A O 1
ATOM 1042 N N . LEU A 1 138 ? -12.742 -5.355 -5.863 1 96.06 138 LEU A N 1
ATOM 1043 C CA . LEU A 1 138 ? -11.539 -4.551 -6.02 1 96.06 138 LEU A CA 1
ATOM 1044 C C . LEU A 1 138 ? -11.797 -3.354 -6.926 1 96.06 138 LEU A C 1
ATOM 1046 O O . LEU A 1 138 ? -11.297 -2.254 -6.668 1 96.06 138 LEU A O 1
ATOM 1050 N N . HIS A 1 139 ? -12.555 -3.561 -7.934 1 96.19 139 HIS A N 1
ATOM 1051 C CA . HIS A 1 139 ? -12.914 -2.463 -8.82 1 96.19 139 HIS A CA 1
ATOM 1052 C C . HIS A 1 139 ? -13.75 -1.414 -8.094 1 96.19 139 HIS A C 1
ATOM 1054 O O . HIS A 1 139 ? -13.547 -0.213 -8.289 1 96.19 139 HIS A O 1
ATOM 1060 N N . ALA A 1 140 ? -14.68 -1.903 -7.328 1 97.69 140 ALA A N 1
ATOM 1061 C CA . ALA A 1 140 ? -15.5 -0.979 -6.551 1 97.69 140 ALA A CA 1
ATOM 1062 C C . ALA A 1 140 ? -14.641 -0.151 -5.602 1 97.69 140 ALA A C 1
ATOM 1064 O O . ALA A 1 140 ? -14.836 1.06 -5.469 1 97.69 140 ALA A O 1
ATOM 1065 N N . ALA A 1 141 ? -13.727 -0.789 -4.938 1 97.88 141 ALA A N 1
ATOM 1066 C CA . ALA A 1 141 ? -12.836 -0.076 -4.031 1 97.88 141 ALA A CA 1
ATOM 1067 C C . ALA A 1 141 ? -12 0.959 -4.785 1 97.88 141 ALA A C 1
ATOM 1069 O O . ALA A 1 141 ? -11.781 2.066 -4.293 1 97.88 141 ALA A O 1
ATOM 1070 N N . GLU A 1 142 ? -11.547 0.625 -5.918 1 97.19 142 GLU A N 1
ATOM 1071 C CA . GLU A 1 142 ? -10.742 1.53 -6.734 1 97.19 142 GLU A CA 1
ATOM 1072 C C . GLU A 1 142 ? -11.547 2.764 -7.141 1 97.19 142 GLU A C 1
ATOM 1074 O O . GLU A 1 142 ? -10.992 3.861 -7.25 1 97.19 142 GLU A O 1
ATOM 1079 N N . ASP A 1 143 ? -12.812 2.57 -7.391 1 97.88 143 ASP A N 1
ATOM 1080 C CA . ASP A 1 143 ? -13.664 3.707 -7.711 1 97.88 143 ASP A CA 1
ATOM 1081 C C . ASP A 1 143 ? -13.68 4.723 -6.574 1 97.88 143 ASP A C 1
ATOM 1083 O O . ASP A 1 143 ? -13.641 5.934 -6.812 1 97.88 143 ASP A O 1
ATOM 1087 N N . HIS A 1 144 ? -13.766 4.246 -5.418 1 97.38 144 HIS A N 1
ATOM 1088 C CA . HIS A 1 144 ? -13.727 5.125 -4.254 1 97.38 144 HIS A CA 1
ATOM 1089 C C . HIS A 1 144 ? -12.352 5.75 -4.078 1 97.38 144 HIS A C 1
ATOM 1091 O O . HIS A 1 144 ? -12.234 6.898 -3.641 1 97.38 144 HIS A O 1
ATOM 1097 N N . MET A 1 145 ? -11.328 4.992 -4.391 1 97.81 145 MET A N 1
ATOM 1098 C CA . MET A 1 145 ? -9.953 5.469 -4.246 1 97.81 145 MET A CA 1
ATOM 1099 C C . MET A 1 145 ? -9.688 6.656 -5.164 1 97.81 145 MET A C 1
ATOM 1101 O O . MET A 1 145 ? -8.898 7.543 -4.828 1 97.81 145 MET A O 1
ATOM 1105 N N . VAL A 1 146 ? -10.344 6.66 -6.328 1 97.81 146 VAL A N 1
ATOM 1106 C CA . VAL A 1 146 ? -10.172 7.75 -7.281 1 97.81 146 VAL A CA 1
ATOM 1107 C C . VAL A 1 146 ? -10.562 9.07 -6.629 1 97.81 146 VAL A C 1
ATOM 1109 O O . VAL A 1 146 ? -9.875 10.086 -6.805 1 97.81 146 VAL A O 1
ATOM 1112 N N . VAL A 1 147 ? -11.602 9.086 -5.871 1 97.62 147 VAL A N 1
ATOM 1113 C CA . VAL A 1 147 ? -12.078 10.297 -5.215 1 97.62 147 VAL A CA 1
ATOM 1114 C C . VAL A 1 147 ? -11.07 10.75 -4.164 1 97.62 147 VAL A C 1
ATOM 1116 O O . VAL A 1 147 ? -10.734 11.938 -4.086 1 97.62 147 VAL A O 1
ATOM 1119 N N . LEU A 1 148 ? -10.625 9.82 -3.367 1 97.69 148 LEU A N 1
ATOM 1120 C CA . LEU A 1 148 ? -9.633 10.141 -2.348 1 97.69 148 LEU A CA 1
ATOM 1121 C C . LEU A 1 148 ? -8.359 10.695 -2.98 1 97.69 148 LEU A C 1
ATOM 1123 O O . LEU A 1 148 ? -7.805 11.68 -2.5 1 97.69 148 LEU A O 1
ATOM 1127 N N . ARG A 1 149 ? -7.945 10.055 -4.035 1 97.44 149 ARG A N 1
ATOM 1128 C CA . ARG A 1 149 ? -6.73 10.484 -4.727 1 97.44 149 ARG A CA 1
ATOM 1129 C C . ARG A 1 149 ? -6.879 11.898 -5.273 1 97.44 149 ARG A C 1
ATOM 1131 O O . ARG A 1 149 ? -5.957 12.711 -5.16 1 97.44 149 ARG A O 1
ATOM 1138 N N . GLU A 1 150 ? -7.961 12.156 -5.887 1 97.06 150 GLU A N 1
ATOM 1139 C CA . GLU A 1 150 ? -8.219 13.484 -6.426 1 97.06 150 GLU A CA 1
ATOM 1140 C C . GLU A 1 150 ? -8.195 14.539 -5.32 1 97.06 150 GLU A C 1
ATOM 1142 O O . GLU A 1 150 ? -7.629 15.617 -5.5 1 97.06 150 GLU A O 1
ATOM 1147 N N . ALA A 1 151 ? -8.852 14.266 -4.234 1 97.31 151 ALA A N 1
ATOM 1148 C CA . ALA A 1 151 ? -8.859 15.18 -3.1 1 97.31 151 ALA A CA 1
ATOM 1149 C C . ALA A 1 151 ? -7.453 15.406 -2.557 1 97.31 151 ALA A C 1
ATOM 1151 O O . ALA A 1 151 ? -7.09 16.516 -2.189 1 97.31 151 ALA A O 1
ATOM 1152 N N . ALA A 1 152 ? -6.691 14.328 -2.451 1 96.94 152 ALA A N 1
ATOM 1153 C CA . ALA A 1 152 ? -5.316 14.422 -1.968 1 96.94 152 ALA A CA 1
ATOM 1154 C C . ALA A 1 152 ? -4.473 15.305 -2.879 1 96.94 152 ALA A C 1
ATOM 1156 O O . ALA A 1 152 ? -3.744 16.172 -2.404 1 96.94 152 ALA A O 1
ATOM 1157 N N . LEU A 1 153 ? -4.559 15.047 -4.199 1 94.81 153 LEU A N 1
ATOM 1158 C CA . LEU A 1 153 ? -3.795 15.828 -5.172 1 94.81 153 LEU A CA 1
ATOM 1159 C C . LEU A 1 153 ? -4.16 17.297 -5.098 1 94.81 153 LEU A C 1
ATOM 1161 O O . LEU A 1 153 ? -3.291 18.172 -5.211 1 94.81 153 LEU A O 1
ATOM 1165 N N . ALA A 1 154 ? -5.441 17.578 -4.879 1 94.62 154 ALA A N 1
ATOM 1166 C CA . ALA A 1 154 ? -5.918 18.953 -4.766 1 94.62 154 ALA A CA 1
ATOM 1167 C C . ALA A 1 154 ? -5.379 19.625 -3.504 1 94.62 154 ALA A C 1
ATOM 1169 O O . ALA A 1 154 ? -5.262 20.844 -3.445 1 94.62 154 ALA A O 1
ATOM 1170 N N . SER A 1 155 ? -5.066 18.797 -2.541 1 93.94 155 SER A N 1
ATOM 1171 C CA . SER A 1 155 ? -4.652 19.328 -1.246 1 93.94 155 SER A CA 1
ATOM 1172 C C . SER A 1 155 ? -3.133 19.422 -1.152 1 93.94 155 SER A C 1
ATOM 1174 O O . SER A 1 155 ? -2.602 19.984 -0.187 1 93.94 155 SER A O 1
ATOM 1176 N N . GLU A 1 156 ? -2.383 18.812 -2.139 1 91.56 156 GLU A N 1
ATOM 1177 C CA . GLU A 1 156 ? -0.923 18.844 -2.127 1 91.56 156 GLU A CA 1
ATOM 1178 C C . GLU A 1 156 ? -0.405 20.266 -2.293 1 91.56 156 GLU A C 1
ATOM 1180 O O . GLU A 1 156 ? -0.88 21.016 -3.154 1 91.56 156 GLU A O 1
ATOM 1185 N N . PRO A 1 157 ? 0.525 20.672 -1.415 1 81.31 157 PRO A N 1
ATOM 1186 C CA . PRO A 1 157 ? 1.072 22.031 -1.592 1 81.31 157 PRO A CA 1
ATOM 1187 C C . PRO A 1 157 ? 1.802 22.203 -2.922 1 81.31 157 PRO A C 1
ATOM 1189 O O . PRO A 1 157 ? 2.332 21.219 -3.469 1 81.31 157 PRO A O 1
ATOM 1192 N N . GLU A 1 158 ? 1.609 23.281 -3.561 1 71.12 158 GLU A N 1
ATOM 1193 C CA . GLU A 1 158 ? 2.332 23.594 -4.789 1 71.12 158 GLU A CA 1
ATOM 1194 C C . GLU A 1 158 ? 3.84 23.641 -4.547 1 71.12 158 GLU A C 1
ATOM 1196 O O . GLU A 1 158 ? 4.328 24.453 -3.758 1 71.12 158 GLU A O 1
ATOM 1201 N N . ARG A 1 159 ? 4.449 22.703 -4.227 1 59 159 ARG A N 1
ATOM 1202 C CA . ARG A 1 159 ? 5.844 22.766 -3.805 1 59 159 ARG A CA 1
ATOM 1203 C C . ARG A 1 159 ? 6.773 22.875 -5.008 1 59 159 ARG A C 1
ATOM 1205 O O . ARG A 1 159 ? 6.57 22.219 -6.02 1 59 159 ARG A O 1
ATOM 1212 N N . SER A 1 160 ? 7.297 23.984 -5.176 1 53.66 160 SER A N 1
ATOM 1213 C CA . SER A 1 160 ? 8.438 24.234 -6.051 1 53.66 160 SER A CA 1
ATOM 1214 C C . SER A 1 160 ? 9.562 23.234 -5.793 1 53.66 160 SER A C 1
ATOM 1216 O O . SER A 1 160 ? 10.156 23.234 -4.715 1 53.66 160 SER A O 1
ATOM 1218 N N . ILE A 1 161 ? 9.32 22.031 -5.996 1 53.72 161 ILE A N 1
ATOM 1219 C CA . ILE A 1 161 ? 10.445 21.109 -5.844 1 53.72 161 ILE A CA 1
ATOM 1220 C C . ILE A 1 161 ? 11.742 21.812 -6.234 1 53.72 161 ILE A C 1
ATOM 1222 O O . ILE A 1 161 ? 11.859 22.328 -7.344 1 53.72 161 ILE A O 1
ATOM 1226 N N . PRO A 1 162 ? 12.523 22.125 -5.34 1 45.44 162 PRO A N 1
ATOM 1227 C CA . PRO A 1 162 ? 13.789 22.781 -5.699 1 45.44 162 PRO A CA 1
ATOM 1228 C C . PRO A 1 162 ? 14.562 22 -6.77 1 45.44 162 PRO A C 1
ATOM 1230 O O . PRO A 1 162 ? 14.672 20.781 -6.695 1 45.44 162 PRO A O 1
ATOM 1233 N N . GLY A 1 163 ? 14.766 22.656 -8.039 1 43.69 163 GLY A N 1
ATOM 1234 C CA . GLY A 1 163 ? 15.5 22.234 -9.219 1 43.69 163 GLY A CA 1
ATOM 1235 C C . GLY A 1 163 ? 14.609 22.031 -10.438 1 43.69 163 GLY A C 1
ATOM 1236 O O . GLY A 1 163 ? 15.094 21.703 -11.516 1 43.69 163 GLY A O 1
ATOM 1237 N N . ALA A 1 164 ? 13.312 21.828 -10.148 1 43.91 164 ALA A N 1
ATOM 1238 C CA . ALA A 1 164 ? 12.453 21.797 -11.328 1 43.91 164 ALA A CA 1
ATOM 1239 C C . ALA A 1 164 ? 12.539 23.109 -12.094 1 43.91 164 ALA A C 1
ATOM 1241 O O . ALA A 1 164 ? 12.32 23.156 -13.305 1 43.91 164 ALA A O 1
ATOM 1242 N N . ASP A 1 165 ? 12.547 24.094 -11.477 1 38.16 165 ASP A N 1
ATOM 1243 C CA . ASP A 1 165 ? 12.688 25.391 -12.125 1 38.16 165 ASP A CA 1
ATOM 1244 C C . ASP A 1 165 ? 14.047 25.5 -12.812 1 38.16 165 ASP A C 1
ATOM 1246 O O . ASP A 1 165 ? 14.227 26.328 -13.719 1 38.16 165 ASP A O 1
ATOM 1250 N N . ALA A 1 166 ? 15.008 25.016 -12.258 1 36.44 166 ALA A N 1
ATOM 1251 C CA . ALA A 1 166 ? 16.281 25.219 -12.938 1 36.44 166 ALA A CA 1
ATOM 1252 C C . ALA A 1 166 ? 16.266 24.594 -14.336 1 36.44 166 ALA A C 1
ATOM 1254 O O . ALA A 1 166 ? 16.891 25.109 -15.258 1 36.44 166 ALA A O 1
ATOM 1255 N N . GLN A 1 167 ? 15.562 23.594 -14.602 1 34.88 167 GLN A N 1
ATOM 1256 C CA . GLN A 1 167 ? 15.57 23.078 -15.961 1 34.88 167 GLN A CA 1
ATOM 1257 C C . GLN A 1 167 ? 14.664 23.906 -16.859 1 34.88 167 GLN A C 1
ATOM 1259 O O . GLN A 1 167 ? 14.664 23.734 -18.094 1 34.88 167 GLN A O 1
ATOM 1264 N N . ARG A 1 168 ? 13.742 24.531 -16.375 1 33.69 168 ARG A N 1
ATOM 1265 C CA . ARG A 1 168 ? 13.008 25.406 -17.297 1 33.69 168 ARG A CA 1
ATOM 1266 C C . ARG A 1 168 ? 13.875 26.562 -17.766 1 33.69 168 ARG A C 1
ATOM 1268 O O . ARG A 1 168 ? 13.586 27.203 -18.781 1 33.69 168 ARG A O 1
ATOM 1275 N N . GLU A 1 169 ? 14.75 27.047 -16.984 1 33.06 169 GLU A N 1
ATOM 1276 C CA . GLU A 1 169 ? 15.539 28.156 -17.5 1 33.06 169 GLU A CA 1
ATOM 1277 C C . GLU A 1 169 ? 16.5 27.703 -18.578 1 33.06 169 GLU A C 1
ATOM 1279 O O . GLU A 1 169 ? 16.875 28.484 -19.453 1 33.06 169 GLU A O 1
ATOM 1284 N N . HIS A 1 170 ? 17.109 26.5 -18.516 1 32.81 170 HIS A N 1
ATOM 1285 C CA . HIS A 1 170 ? 18.078 26.281 -19.594 1 32.81 170 HIS A CA 1
ATOM 1286 C C . HIS A 1 170 ? 17.391 25.875 -20.891 1 32.81 170 HIS A C 1
ATOM 1288 O O . HIS A 1 170 ? 18.047 25.625 -21.906 1 32.81 170 HIS A O 1
ATOM 1294 N N . ALA A 1 171 ? 16.125 25.609 -20.828 1 30.12 171 ALA A N 1
ATOM 1295 C CA . ALA A 1 171 ? 15.516 25.422 -22.141 1 30.12 171 ALA A CA 1
ATOM 1296 C C . ALA A 1 171 ? 15.109 26.766 -22.75 1 30.12 171 ALA A C 1
ATOM 1298 O O . ALA A 1 171 ? 14.5 26.812 -23.812 1 30.12 171 ALA A O 1
ATOM 1299 N N . ILE A 1 172 ? 15.344 27.828 -21.984 1 22.25 172 ILE A N 1
ATOM 1300 C CA . ILE A 1 172 ? 15.242 29.031 -22.812 1 22.25 172 ILE A CA 1
ATOM 1301 C C . ILE A 1 172 ? 16.547 29.234 -23.578 1 22.25 172 ILE A C 1
ATOM 1303 O O . ILE A 1 172 ? 17.625 29.141 -23.016 1 22.25 172 ILE A O 1
ATOM 1307 N N . MET B 1 1 ? 11.859 -9.273 -42.5 1 27 1 MET B N 1
ATOM 1308 C CA . MET B 1 1 ? 10.758 -9.562 -41.594 1 27 1 MET B CA 1
ATOM 1309 C C . MET B 1 1 ? 10.898 -8.766 -40.281 1 27 1 MET B C 1
ATOM 1311 O O . MET B 1 1 ? 11.875 -8.938 -39.562 1 27 1 MET B O 1
ATOM 1315 N N . GLU B 1 2 ? 10.562 -7.492 -40.156 1 32.62 2 GLU B N 1
ATOM 1316 C CA . GLU B 1 2 ? 10.719 -6.488 -39.094 1 32.62 2 GLU B CA 1
ATOM 1317 C C . GLU B 1 2 ? 10.117 -6.961 -37.781 1 32.62 2 GLU B C 1
ATOM 1319 O O . GLU B 1 2 ? 8.945 -7.348 -37.75 1 32.62 2 GLU B O 1
ATOM 1324 N N . THR B 1 3 ? 10.789 -7.719 -37 1 34.62 3 THR B N 1
ATOM 1325 C CA . THR B 1 3 ? 10.352 -8.234 -35.719 1 34.62 3 THR B CA 1
ATOM 1326 C C . THR B 1 3 ? 9.562 -7.172 -34.938 1 34.62 3 THR B C 1
ATOM 1328 O O . THR B 1 3 ? 10.078 -6.098 -34.656 1 34.62 3 THR B O 1
ATOM 1331 N N . GLN B 1 4 ? 8.289 -6.91 -35.281 1 35.22 4 GLN B N 1
ATOM 1332 C CA . GLN B 1 4 ? 7.305 -6.055 -34.625 1 35.22 4 GLN B CA 1
ATOM 1333 C C . GLN B 1 4 ? 7.449 -6.109 -33.125 1 35.22 4 GLN B C 1
ATOM 1335 O O . GLN B 1 4 ? 7.305 -7.176 -32.5 1 35.22 4 GLN B O 1
ATOM 1340 N N . SER B 1 5 ? 8.336 -5.488 -32.5 1 41.16 5 SER B N 1
ATOM 1341 C CA . SER B 1 5 ? 8.547 -5.359 -31.078 1 41.16 5 SER B CA 1
ATOM 1342 C C . SER B 1 5 ? 7.215 -5.277 -30.328 1 41.16 5 SER B C 1
ATOM 1344 O O . SER B 1 5 ? 6.359 -4.457 -30.672 1 41.16 5 SER B O 1
ATOM 1346 N N . GLU B 1 6 ? 6.598 -6.328 -29.844 1 47.44 6 GLU B N 1
ATOM 1347 C CA . GLU B 1 6 ? 5.258 -6.531 -29.297 1 47.44 6 GLU B CA 1
ATOM 1348 C C . GLU B 1 6 ? 4.938 -5.496 -28.234 1 47.44 6 GLU B C 1
ATOM 1350 O O . GLU B 1 6 ? 5.832 -5.02 -27.531 1 47.44 6 GLU B O 1
ATOM 1355 N N . PRO B 1 7 ? 3.76 -4.77 -28.328 1 48.75 7 PRO B N 1
ATOM 1356 C CA . PRO B 1 7 ? 3.18 -3.73 -27.469 1 48.75 7 PRO B CA 1
ATOM 1357 C C . PRO B 1 7 ? 3.496 -3.936 -26 1 48.75 7 PRO B C 1
ATOM 1359 O O . PRO B 1 7 ? 3.611 -2.963 -25.234 1 48.75 7 PRO B O 1
ATOM 1362 N N . SER B 1 8 ? 3.674 -5.109 -25.641 1 51.28 8 SER B N 1
ATOM 1363 C CA . SER B 1 8 ? 3.861 -5.402 -24.219 1 51.28 8 SER B CA 1
ATOM 1364 C C . SER B 1 8 ? 5.211 -4.895 -23.719 1 51.28 8 SER B C 1
ATOM 1366 O O . SER B 1 8 ? 5.328 -4.434 -22.594 1 51.28 8 SER B O 1
ATOM 1368 N N . GLU B 1 9 ? 6.234 -5.031 -24.516 1 53.78 9 GLU B N 1
ATOM 1369 C CA . GLU B 1 9 ? 7.578 -4.605 -24.141 1 53.78 9 GLU B CA 1
ATOM 1370 C C . GLU B 1 9 ? 7.645 -3.092 -23.953 1 53.78 9 GLU B C 1
ATOM 1372 O O . GLU B 1 9 ? 8.289 -2.6 -23.031 1 53.78 9 GLU B O 1
ATOM 1377 N N . LEU B 1 10 ? 6.98 -2.373 -24.797 1 51.47 10 LEU B N 1
ATOM 1378 C CA . LEU B 1 10 ? 6.973 -0.914 -24.75 1 51.47 10 LEU B CA 1
ATOM 1379 C C . LEU B 1 10 ? 6.285 -0.409 -23.484 1 51.47 10 LEU B C 1
ATOM 1381 O O . LEU B 1 10 ? 6.703 0.599 -22.906 1 51.47 10 LEU B O 1
ATOM 1385 N N . GLU B 1 11 ? 5.371 -1.2 -23.062 1 57.91 11 GLU B N 1
ATOM 1386 C CA . GLU B 1 11 ? 4.617 -0.75 -21.891 1 57.91 11 GLU B CA 1
ATOM 1387 C C . GLU B 1 11 ? 5.426 -0.935 -20.609 1 57.91 11 GLU B C 1
ATOM 1389 O O . GLU B 1 11 ? 5.289 -0.154 -19.672 1 57.91 11 GLU B O 1
ATOM 1394 N N . LEU B 1 12 ? 6.23 -1.847 -20.688 1 56.81 12 LEU B N 1
ATOM 1395 C CA . LEU B 1 12 ? 7.043 -2.107 -19.5 1 56.81 12 LEU B CA 1
ATOM 1396 C C . LEU B 1 12 ? 8.141 -1.055 -19.359 1 56.81 12 LEU B C 1
ATOM 1398 O O . LEU B 1 12 ? 8.555 -0.736 -18.234 1 56.81 12 LEU B O 1
ATOM 1402 N N . ASP B 1 13 ? 8.664 -0.528 -20.453 1 54.81 13 ASP B N 1
ATOM 1403 C CA . ASP B 1 13 ? 9.695 0.5 -20.406 1 54.81 13 ASP B CA 1
ATOM 1404 C C . ASP B 1 13 ? 9.211 1.734 -19.656 1 54.81 13 ASP B C 1
ATOM 1406 O O . ASP B 1 13 ? 10 2.434 -19.016 1 54.81 13 ASP B O 1
ATOM 1410 N N . ASP B 1 14 ? 8.008 1.881 -19.719 1 52.91 14 ASP B N 1
ATOM 1411 C CA . ASP B 1 14 ? 7.434 3.061 -19.078 1 52.91 14 ASP B CA 1
ATOM 1412 C C . ASP B 1 14 ? 7.27 2.848 -17.578 1 52.91 14 ASP B C 1
ATOM 1414 O O . ASP B 1 14 ? 6.891 3.768 -16.844 1 52.91 14 ASP B O 1
ATOM 1418 N N . VAL B 1 15 ? 7.477 1.678 -17.156 1 54.16 15 VAL B N 1
ATOM 1419 C CA . VAL B 1 15 ? 7.309 1.327 -15.75 1 54.16 15 VAL B CA 1
ATOM 1420 C C . VAL B 1 15 ? 8.555 1.725 -14.969 1 54.16 15 VAL B C 1
ATOM 1422 O O . VAL B 1 15 ? 8.539 1.768 -13.734 1 54.16 15 VAL B O 1
ATOM 1425 N N . VAL B 1 16 ? 9.633 2.133 -15.711 1 54.78 16 VAL B N 1
ATOM 1426 C CA . VAL B 1 16 ? 10.852 2.545 -15.016 1 54.78 16 VAL B CA 1
ATOM 1427 C C . VAL B 1 16 ? 10.594 3.844 -14.258 1 54.78 16 VAL B C 1
ATOM 1429 O O . VAL B 1 16 ? 9.969 4.766 -14.781 1 54.78 16 VAL B O 1
ATOM 1432 N N . ILE B 1 17 ? 10.727 3.676 -12.945 1 56.25 17 ILE B N 1
ATOM 1433 C CA . ILE B 1 17 ? 10.641 4.828 -12.055 1 56.25 17 ILE B CA 1
ATOM 1434 C C . ILE B 1 17 ? 11.359 6.02 -12.688 1 56.25 17 ILE B C 1
ATOM 1436 O O . ILE B 1 17 ? 12.594 6.043 -12.742 1 56.25 17 ILE B O 1
ATOM 1440 N N . THR B 1 18 ? 10.703 6.84 -13.492 1 55.69 18 THR B N 1
ATOM 1441 C CA . THR B 1 18 ? 11.281 7.934 -14.258 1 55.69 18 THR B CA 1
ATOM 1442 C C . THR B 1 18 ? 11.258 9.234 -13.453 1 55.69 18 THR B C 1
ATOM 1444 O O . THR B 1 18 ? 11.508 10.312 -13.992 1 55.69 18 THR B O 1
ATOM 1447 N N . ASN B 1 19 ? 10.969 9.109 -12.281 1 57.94 19 ASN B N 1
ATOM 1448 C CA . ASN B 1 19 ? 11.008 10.391 -11.578 1 57.94 19 ASN B CA 1
ATOM 1449 C C . ASN B 1 19 ? 12.383 11.031 -11.648 1 57.94 19 ASN B C 1
ATOM 1451 O O . ASN B 1 19 ? 13.352 10.508 -11.086 1 57.94 19 ASN B O 1
ATOM 1455 N N . PRO B 1 20 ? 12.547 12.039 -12.562 1 57.53 20 PRO B N 1
ATOM 1456 C CA . PRO B 1 20 ? 13.859 12.664 -12.727 1 57.53 20 PRO B CA 1
ATOM 1457 C C . PRO B 1 20 ? 14.484 13.086 -11.398 1 57.53 20 PRO B C 1
ATOM 1459 O O . PRO B 1 20 ? 15.711 13.086 -11.266 1 57.53 20 PRO B O 1
ATOM 1462 N N . HIS B 1 21 ? 13.648 13.461 -10.531 1 61.88 21 HIS B N 1
ATOM 1463 C CA . HIS B 1 21 ? 14.164 13.93 -9.242 1 61.88 21 HIS B CA 1
ATOM 1464 C C . HIS B 1 21 ? 14.742 12.773 -8.43 1 61.88 21 HIS B C 1
ATOM 1466 O O . HIS B 1 21 ? 15.57 12.984 -7.547 1 61.88 21 HIS B O 1
ATOM 1472 N N . ILE B 1 22 ? 14.195 11.641 -8.852 1 66.12 22 ILE B N 1
ATOM 1473 C CA . ILE B 1 22 ? 14.578 10.492 -8.039 1 66.12 22 ILE B CA 1
ATOM 1474 C C . ILE B 1 22 ? 16.062 10.211 -8.211 1 66.12 22 ILE B C 1
ATOM 1476 O O . ILE B 1 22 ? 16.75 9.828 -7.25 1 66.12 22 ILE B O 1
ATOM 1480 N N . GLU B 1 23 ? 16.469 10.43 -9.43 1 66.88 23 GLU B N 1
ATOM 1481 C CA . GLU B 1 23 ? 17.891 10.172 -9.664 1 66.88 23 GLU B CA 1
ATOM 1482 C C . GLU B 1 23 ? 18.766 11.094 -8.82 1 66.88 23 GLU B C 1
ATOM 1484 O O . GLU B 1 23 ? 19.766 10.656 -8.25 1 66.88 23 GLU B O 1
ATOM 1489 N N . ALA B 1 24 ? 18.344 12.344 -8.789 1 69.94 24 ALA B N 1
ATOM 1490 C CA . ALA B 1 24 ? 19.109 13.305 -7.996 1 69.94 24 ALA B CA 1
ATOM 1491 C C . ALA B 1 24 ? 19.031 12.969 -6.508 1 69.94 24 ALA B C 1
ATOM 1493 O O . ALA B 1 24 ? 20.031 13.078 -5.785 1 69.94 24 ALA B O 1
ATOM 1494 N N . ILE B 1 25 ? 17.906 12.602 -6.062 1 71.31 25 ILE B N 1
ATOM 1495 C CA . ILE B 1 25 ? 17.672 12.281 -4.656 1 71.31 25 ILE B CA 1
ATOM 1496 C C . ILE B 1 25 ? 18.438 11.016 -4.277 1 71.31 25 ILE B C 1
ATOM 1498 O O . ILE B 1 25 ? 19.031 10.945 -3.205 1 71.31 25 ILE B O 1
ATOM 1502 N N . LEU B 1 26 ? 18.406 10.164 -5.188 1 71.62 26 LEU B N 1
ATOM 1503 C CA . LEU B 1 26 ? 19.062 8.883 -4.922 1 71.62 26 LEU B CA 1
ATOM 1504 C C . LEU B 1 26 ? 20.578 9.055 -4.867 1 71.62 26 LEU B C 1
ATOM 1506 O O . LEU B 1 26 ? 21.266 8.305 -4.172 1 71.62 26 LEU B O 1
ATOM 1510 N N . GLU B 1 27 ? 21.062 10.039 -5.539 1 67.62 27 GLU B N 1
ATOM 1511 C CA . GLU B 1 27 ? 22.516 10.242 -5.641 1 67.62 27 GLU B CA 1
ATOM 1512 C C . GLU B 1 27 ? 23.016 11.195 -4.559 1 67.62 27 GLU B C 1
ATOM 1514 O O . GLU B 1 27 ? 24.188 11.172 -4.203 1 67.62 27 GLU B O 1
ATOM 1519 N N . ASN B 1 28 ? 22.156 12.109 -4.129 1 62.62 28 ASN B N 1
ATOM 1520 C CA . ASN B 1 28 ? 22.625 13.117 -3.182 1 62.62 28 ASN B CA 1
ATOM 1521 C C . ASN B 1 28 ? 21.781 13.125 -1.912 1 62.62 28 ASN B C 1
ATOM 1523 O O . ASN B 1 28 ? 20.781 13.852 -1.824 1 62.62 28 ASN B O 1
ATOM 1527 N N . GLU B 1 29 ? 22.219 12.461 -0.895 1 61.09 29 GLU B N 1
ATOM 1528 C CA . GLU B 1 29 ? 21.516 12.344 0.375 1 61.09 29 GLU B CA 1
ATOM 1529 C C . GLU B 1 29 ? 21.578 13.648 1.162 1 61.09 29 GLU B C 1
ATOM 1531 O O . GLU B 1 29 ? 20.781 13.867 2.08 1 61.09 29 GLU B O 1
ATOM 1536 N N . ASP B 1 30 ? 22.516 14.492 0.817 1 63.72 30 ASP B N 1
ATOM 1537 C CA . ASP B 1 30 ? 22.719 15.711 1.593 1 63.72 30 ASP B CA 1
ATOM 1538 C C . ASP B 1 30 ? 21.734 16.812 1.175 1 63.72 30 ASP B C 1
ATOM 1540 O O . ASP B 1 30 ? 21.859 17.953 1.622 1 63.72 30 ASP B O 1
ATOM 1544 N N . TRP B 1 31 ? 20.875 16.375 0.422 1 62.66 31 TRP B N 1
ATOM 1545 C CA . TRP B 1 31 ? 19.984 17.375 -0.167 1 62.66 31 TRP B CA 1
ATOM 1546 C C . TRP B 1 31 ? 18.984 17.891 0.861 1 62.66 31 TRP B C 1
ATOM 1548 O O . TRP B 1 31 ? 18.484 19 0.748 1 62.66 31 TRP B O 1
ATOM 1558 N N . ILE B 1 32 ? 18.625 17.016 1.691 1 64.25 32 ILE B N 1
ATOM 1559 C CA . ILE B 1 32 ? 17.578 17.469 2.611 1 64.25 32 ILE B CA 1
ATOM 1560 C C . ILE B 1 32 ? 18.125 17.453 4.043 1 64.25 32 ILE B C 1
ATOM 1562 O O . ILE B 1 32 ? 18.688 16.453 4.488 1 64.25 32 ILE B O 1
ATOM 1566 N N . GLU B 1 33 ? 18.297 18.672 4.492 1 69.06 33 GLU B N 1
ATOM 1567 C CA . GLU B 1 33 ? 18.625 18.734 5.91 1 69.06 33 GLU B CA 1
ATOM 1568 C C . GLU B 1 33 ? 17.531 18.094 6.762 1 69.06 33 GLU B C 1
ATOM 1570 O O . GLU B 1 33 ? 16.375 18.516 6.703 1 69.06 33 GLU B O 1
ATOM 1575 N N . ASP B 1 34 ? 17.766 16.953 7.211 1 75.69 34 ASP B N 1
ATOM 1576 C CA . ASP B 1 34 ? 16.781 16.25 8.031 1 75.69 34 ASP B CA 1
ATOM 1577 C C . ASP B 1 34 ? 17.391 15.805 9.352 1 75.69 34 ASP B C 1
ATOM 1579 O O . ASP B 1 34 ? 18.219 14.891 9.383 1 75.69 34 ASP B O 1
ATOM 1583 N N . ALA B 1 35 ? 16.922 16.531 10.398 1 79 35 ALA B N 1
ATOM 1584 C CA . ALA B 1 35 ? 17.438 16.203 11.734 1 79 35 ALA B CA 1
ATOM 1585 C C . ALA B 1 35 ? 16.859 14.883 12.234 1 79 35 ALA B C 1
ATOM 1587 O O . ALA B 1 35 ? 17.484 14.203 13.055 1 79 35 ALA B O 1
ATOM 1588 N N . SER B 1 36 ? 15.695 14.383 11.805 1 85.88 36 SER B N 1
ATOM 1589 C CA . SER B 1 36 ? 15.016 13.195 12.312 1 85.88 36 SER B CA 1
ATOM 1590 C C . SER B 1 36 ? 15.688 11.922 11.805 1 85.88 36 SER B C 1
ATOM 1592 O O . SER B 1 36 ? 15.578 10.859 12.422 1 85.88 36 SER B O 1
ATOM 1594 N N . GLY B 1 37 ? 16.359 12.031 10.641 1 91.62 37 GLY B N 1
ATOM 1595 C CA . GLY B 1 37 ? 16.953 10.859 10.023 1 91.62 37 GLY B CA 1
ATOM 1596 C C . GLY B 1 37 ? 15.977 10.062 9.195 1 91.62 37 GLY B C 1
ATOM 1597 O O . GLY B 1 37 ? 16.344 9.062 8.57 1 91.62 37 GLY B O 1
ATOM 1598 N N . LEU B 1 38 ? 14.75 10.445 9.195 1 94.44 38 LEU B N 1
ATOM 1599 C CA . LEU B 1 38 ? 13.711 9.711 8.484 1 94.44 38 LEU B CA 1
ATOM 1600 C C . LEU B 1 38 ? 13.945 9.75 6.977 1 94.44 38 LEU B C 1
ATOM 1602 O O . LEU B 1 38 ? 13.688 8.773 6.277 1 94.44 38 LEU B O 1
ATOM 1606 N N . VAL B 1 39 ? 14.477 10.844 6.531 1 91.88 39 VAL B N 1
ATOM 1607 C CA . VAL B 1 39 ? 14.688 11.016 5.098 1 91.88 39 VAL B CA 1
ATOM 1608 C C . VAL B 1 39 ? 15.727 10.016 4.602 1 91.88 39 VAL B C 1
ATOM 1610 O O . VAL B 1 39 ? 15.586 9.453 3.512 1 91.88 39 VAL B O 1
ATOM 1613 N N . SER B 1 40 ? 16.734 9.805 5.328 1 91.69 40 SER B N 1
ATOM 1614 C CA . SER B 1 40 ? 17.766 8.82 4.961 1 91.69 40 SER B CA 1
ATOM 1615 C C . SER B 1 40 ? 17.156 7.43 4.805 1 91.69 40 SER B C 1
ATOM 1617 O O . SER B 1 40 ? 17.516 6.695 3.881 1 91.69 40 SER B O 1
ATOM 1619 N N . HIS B 1 41 ? 16.312 7.074 5.727 1 94.25 41 HIS B N 1
ATOM 1620 C CA . HIS B 1 41 ? 15.625 5.785 5.629 1 94.25 41 HIS B CA 1
ATOM 1621 C C . HIS B 1 41 ? 14.719 5.734 4.406 1 94.25 41 HIS B C 1
ATOM 1623 O O . HIS B 1 41 ? 14.633 4.707 3.732 1 94.25 41 HIS B O 1
ATOM 1629 N N . CYS B 1 42 ? 14.008 6.844 4.145 1 93.62 42 CYS B N 1
ATOM 1630 C CA . CYS B 1 42 ? 13.148 6.906 2.965 1 93.62 42 CYS B CA 1
ATOM 1631 C C . CYS B 1 42 ? 13.969 6.754 1.688 1 93.62 42 CYS B C 1
ATOM 1633 O O . CYS B 1 42 ? 13.547 6.062 0.757 1 93.62 42 CYS B O 1
ATOM 1635 N N . ILE B 1 43 ? 15.102 7.352 1.607 1 92.12 43 ILE B N 1
ATOM 1636 C CA . ILE B 1 43 ? 15.984 7.258 0.448 1 92.12 43 ILE B CA 1
ATOM 1637 C C . ILE B 1 43 ? 16.422 5.812 0.251 1 92.12 43 ILE B C 1
ATOM 1639 O O . ILE B 1 43 ? 16.453 5.309 -0.875 1 92.12 43 ILE B O 1
ATOM 1643 N N . SER B 1 44 ? 16.797 5.168 1.347 1 94.12 44 SER B N 1
ATOM 1644 C CA . SER B 1 44 ? 17.188 3.762 1.265 1 94.12 44 SER B CA 1
ATOM 1645 C C . SER B 1 44 ? 16.062 2.906 0.712 1 94.12 44 SER B C 1
ATOM 1647 O O . SER B 1 44 ? 16.281 2.037 -0.133 1 94.12 44 SER B O 1
ATOM 1649 N N . ILE B 1 45 ? 14.836 3.131 1.172 1 96.5 45 ILE B N 1
ATOM 1650 C CA . ILE B 1 45 ? 13.68 2.396 0.685 1 96.5 45 ILE B CA 1
ATOM 1651 C C . ILE B 1 45 ? 13.477 2.672 -0.804 1 96.5 45 ILE B C 1
ATOM 1653 O O . ILE B 1 45 ? 13.242 1.748 -1.586 1 96.5 45 ILE B O 1
ATOM 1657 N N . LEU B 1 46 ? 13.609 3.939 -1.189 1 94.25 46 LEU B N 1
ATOM 1658 C CA . LEU B 1 46 ? 13.469 4.324 -2.59 1 94.25 46 LEU B CA 1
ATOM 1659 C C . LEU B 1 46 ? 14.5 3.607 -3.459 1 94.25 46 LEU B C 1
ATOM 1661 O O . LEU B 1 46 ? 14.156 3.084 -4.523 1 94.25 46 LEU B O 1
ATOM 1665 N N . LYS B 1 47 ? 15.664 3.559 -3.016 1 92.62 47 LYS B N 1
ATOM 1666 C CA . LYS B 1 47 ? 16.719 2.896 -3.766 1 92.62 47 LYS B CA 1
ATOM 1667 C C . LYS B 1 47 ? 16.438 1.405 -3.926 1 92.62 47 LYS B C 1
ATOM 1669 O O . LYS B 1 47 ? 16.594 0.853 -5.016 1 92.62 47 LYS B O 1
ATOM 1674 N N . ILE B 1 48 ? 16.078 0.801 -2.832 1 95.94 48 ILE B N 1
ATOM 1675 C CA . ILE B 1 48 ? 15.773 -0.625 -2.855 1 95.94 48 ILE B CA 1
ATOM 1676 C C . ILE B 1 48 ? 14.617 -0.891 -3.814 1 95.94 48 ILE B C 1
ATOM 1678 O O . ILE B 1 48 ? 14.68 -1.801 -4.645 1 95.94 48 ILE B O 1
ATOM 1682 N N . CYS B 1 49 ? 13.547 -0.094 -3.635 1 94.88 49 CYS B N 1
ATOM 1683 C CA . CYS B 1 49 ? 12.383 -0.274 -4.488 1 94.88 49 CYS B CA 1
ATOM 1684 C C . CYS B 1 49 ? 12.734 -0.028 -5.953 1 94.88 49 CYS B C 1
ATOM 1686 O O . CYS B 1 49 ? 12.258 -0.741 -6.836 1 94.88 49 CYS B O 1
ATOM 1688 N N . HIS B 1 50 ? 13.508 0.922 -6.18 1 91.5 50 HIS B N 1
ATOM 1689 C CA . HIS B 1 50 ? 13.961 1.219 -7.535 1 91.5 50 HIS B CA 1
ATOM 1690 C C . HIS B 1 50 ? 14.711 0.037 -8.133 1 91.5 50 HIS B C 1
ATOM 1692 O O . HIS B 1 50 ? 14.391 -0.415 -9.234 1 91.5 50 HIS B O 1
ATOM 1698 N N . THR B 1 51 ? 15.68 -0.453 -7.492 1 92.69 51 THR B N 1
ATOM 1699 C CA . THR B 1 51 ? 16.5 -1.564 -7.953 1 92.69 51 THR B CA 1
ATOM 1700 C C . THR B 1 51 ? 15.648 -2.811 -8.18 1 92.69 51 THR B C 1
ATOM 1702 O O . THR B 1 51 ? 15.789 -3.484 -9.203 1 92.69 51 THR B O 1
ATOM 1705 N N . LEU B 1 52 ? 14.805 -3.094 -7.219 1 93.56 52 LEU B N 1
ATOM 1706 C CA . LEU B 1 52 ? 13.945 -4.266 -7.34 1 93.56 52 LEU B CA 1
ATOM 1707 C C . LEU B 1 52 ? 13.055 -4.164 -8.57 1 93.56 52 LEU B C 1
ATOM 1709 O O . LEU B 1 52 ? 12.945 -5.117 -9.344 1 93.56 52 LEU B O 1
ATOM 1713 N N . THR B 1 53 ? 12.398 -3.008 -8.727 1 92.5 53 THR B N 1
ATOM 1714 C CA . THR B 1 53 ? 11.484 -2.811 -9.844 1 92.5 53 THR B CA 1
ATOM 1715 C C . THR B 1 53 ? 12.227 -2.965 -11.172 1 92.5 53 THR B C 1
ATOM 1717 O O . THR B 1 53 ? 11.758 -3.67 -12.07 1 92.5 53 THR B O 1
ATOM 1720 N N . GLU B 1 54 ? 13.328 -2.402 -11.266 1 88.88 54 GLU B N 1
ATOM 1721 C CA . GLU B 1 54 ? 14.125 -2.479 -12.484 1 88.88 54 GLU B CA 1
ATOM 1722 C C . GLU B 1 54 ? 14.508 -3.92 -12.805 1 88.88 54 GLU B C 1
ATOM 1724 O O . GLU B 1 54 ? 14.352 -4.375 -13.938 1 88.88 54 GLU B O 1
ATOM 1729 N N . LYS B 1 55 ? 15.062 -4.621 -11.883 1 89.06 55 LYS B N 1
ATOM 1730 C CA . LYS B 1 55 ? 15.492 -6.004 -12.078 1 89.06 55 LYS B CA 1
ATOM 1731 C C . LYS B 1 55 ? 14.312 -6.902 -12.43 1 89.06 55 LYS B C 1
ATOM 1733 O O . LYS B 1 55 ? 14.43 -7.773 -13.297 1 89.06 55 LYS B O 1
ATOM 1738 N N . LEU B 1 56 ? 13.227 -6.738 -11.75 1 90 56 LEU B N 1
ATOM 1739 C CA . LEU B 1 56 ? 12.047 -7.559 -12.008 1 90 56 LEU B CA 1
ATOM 1740 C C . LEU B 1 56 ? 11.516 -7.32 -13.414 1 90 56 LEU B C 1
ATOM 1742 O O . LEU B 1 56 ? 11.164 -8.266 -14.117 1 90 56 LEU B O 1
ATOM 1746 N N . VAL B 1 57 ? 11.398 -6.113 -13.828 1 86.88 57 VAL B N 1
ATOM 1747 C CA . VAL B 1 57 ? 10.922 -5.781 -15.164 1 86.88 57 VAL B CA 1
ATOM 1748 C C . VAL B 1 57 ? 11.883 -6.352 -16.203 1 86.88 57 VAL B C 1
ATOM 1750 O O . VAL B 1 57 ? 11.445 -6.914 -17.219 1 86.88 57 VAL B O 1
ATOM 1753 N N . ALA B 1 58 ? 13.172 -6.203 -15.953 1 83.56 58 ALA B N 1
ATOM 1754 C CA . ALA B 1 58 ? 14.18 -6.758 -16.859 1 83.56 58 ALA B CA 1
ATOM 1755 C C . ALA B 1 58 ? 14.023 -8.273 -16.984 1 83.56 58 ALA B C 1
ATOM 1757 O O . ALA B 1 58 ? 14.188 -8.828 -18.062 1 83.56 58 ALA B O 1
ATOM 1758 N N . MET B 1 59 ? 13.758 -8.906 -15.922 1 80.75 59 MET B N 1
ATOM 1759 C CA . MET B 1 59 ? 13.562 -10.352 -15.922 1 80.75 59 MET B CA 1
ATOM 1760 C C . MET B 1 59 ? 12.359 -10.734 -16.781 1 80.75 59 MET B C 1
ATOM 1762 O O . MET B 1 59 ? 12.367 -11.789 -17.438 1 80.75 59 MET B O 1
ATOM 1766 N N . THR B 1 60 ? 11.375 -9.977 -16.703 1 81.69 60 THR B N 1
ATOM 1767 C CA . THR B 1 60 ? 10.172 -10.242 -17.484 1 81.69 60 THR B CA 1
ATOM 1768 C C . THR B 1 60 ? 10.445 -10.047 -18.969 1 81.69 60 THR B C 1
ATOM 1770 O O . THR B 1 60 ? 9.977 -10.828 -19.797 1 81.69 60 THR B O 1
ATOM 1773 N N . MET B 1 61 ? 11.109 -9.062 -19.328 1 75.81 61 MET B N 1
ATOM 1774 C CA . MET B 1 61 ? 11.461 -8.781 -20.719 1 75.81 61 MET B CA 1
ATOM 1775 C C . MET B 1 61 ? 12.367 -9.875 -21.281 1 75.81 61 MET B C 1
ATOM 1777 O O . MET B 1 61 ? 12.258 -10.242 -22.453 1 75.81 61 MET B O 1
ATOM 1781 N N . GLY B 1 62 ? 13.422 -10.219 -20.562 1 66.12 62 GLY B N 1
ATOM 1782 C CA . GLY B 1 62 ? 14.375 -11.219 -21.016 1 66.12 62 GLY B CA 1
ATOM 1783 C C . GLY B 1 62 ? 13.797 -12.625 -21.047 1 66.12 62 GLY B C 1
ATOM 1784 O O . GLY B 1 62 ? 14.328 -13.508 -21.703 1 66.12 62 GLY B O 1
ATOM 1785 N N . SER B 1 63 ? 12.977 -12.906 -20.109 1 60.53 63 SER B N 1
ATOM 1786 C CA . SER B 1 63 ? 12.406 -14.242 -20.016 1 60.53 63 SER B CA 1
ATOM 1787 C C . SER B 1 63 ? 11.172 -14.375 -20.891 1 60.53 63 SER B C 1
ATOM 1789 O O . SER B 1 63 ? 10.375 -15.305 -20.719 1 60.53 63 SER B O 1
ATOM 1791 N N . GLY B 1 64 ? 10.852 -13.297 -21.688 1 54.5 64 GLY B N 1
ATOM 1792 C CA . GLY B 1 64 ? 9.688 -13.312 -22.562 1 54.5 64 GLY B CA 1
ATOM 1793 C C . GLY B 1 64 ? 9.312 -14.703 -23.031 1 54.5 64 GLY B C 1
ATOM 1794 O O . GLY B 1 64 ? 8.125 -15.008 -23.188 1 54.5 64 GLY B O 1
ATOM 1795 N N . ALA B 1 65 ? 10.219 -15.375 -23.344 1 51.81 65 ALA B N 1
ATOM 1796 C CA . ALA B 1 65 ? 9.906 -16.703 -23.844 1 51.81 65 ALA B CA 1
ATOM 1797 C C . ALA B 1 65 ? 9.266 -17.562 -22.75 1 51.81 65 ALA B C 1
ATOM 1799 O O . ALA B 1 65 ? 8.516 -18.5 -23.047 1 51.81 65 ALA B O 1
ATOM 1800 N N . LYS B 1 66 ? 9.508 -17.219 -21.562 1 57.59 66 LYS B N 1
ATOM 1801 C CA . LYS B 1 66 ? 9.039 -18.125 -20.516 1 57.59 66 LYS B CA 1
ATOM 1802 C C . LYS B 1 66 ? 7.777 -17.594 -19.859 1 57.59 66 LYS B C 1
ATOM 1804 O O . LYS B 1 66 ? 7.262 -18.203 -18.906 1 57.59 66 LYS B O 1
ATOM 1809 N N . VAL B 1 67 ? 7.504 -16.297 -20.203 1 56.56 67 VAL B N 1
ATOM 1810 C CA . VAL B 1 67 ? 6.254 -15.805 -19.641 1 56.56 67 VAL B CA 1
ATOM 1811 C C . VAL B 1 67 ? 5.074 -16.516 -20.297 1 56.56 67 VAL B C 1
ATOM 1813 O O . VAL B 1 67 ? 4.891 -16.422 -21.516 1 56.56 67 VAL B O 1
ATOM 1816 N N . LYS B 1 68 ? 4.648 -17.578 -19.703 1 59.97 68 LYS B N 1
ATOM 1817 C CA . LYS B 1 68 ? 3.658 -18.531 -20.188 1 59.97 68 LYS B CA 1
ATOM 1818 C C . LYS B 1 68 ? 2.426 -17.797 -20.734 1 59.97 68 LYS B C 1
ATOM 1820 O O . LYS B 1 68 ? 1.941 -18.125 -21.828 1 59.97 68 LYS B O 1
ATOM 1825 N N . ALA B 1 69 ? 1.622 -17.094 -19.938 1 61.91 69 ALA B N 1
ATOM 1826 C CA . ALA B 1 69 ? 0.289 -16.688 -20.359 1 61.91 69 ALA B CA 1
ATOM 1827 C C . ALA B 1 69 ? 0.206 -15.164 -20.516 1 61.91 69 ALA B C 1
ATOM 1829 O O . ALA B 1 69 ? 0.7 -14.422 -19.672 1 61.91 69 ALA B O 1
ATOM 1830 N N . PRO B 1 70 ? -0.105 -14.711 -21.812 1 63.66 70 PRO B N 1
ATOM 1831 C CA . PRO B 1 70 ? -0.328 -13.289 -22.078 1 63.66 70 PRO B CA 1
ATOM 1832 C C . PRO B 1 70 ? -1.013 -12.57 -20.922 1 63.66 70 PRO B C 1
ATOM 1834 O O . PRO B 1 70 ? -0.684 -11.414 -20.625 1 63.66 70 PRO B O 1
ATOM 1837 N N . ALA B 1 71 ? -1.937 -13.219 -20.281 1 65.38 71 ALA B N 1
ATOM 1838 C CA . ALA B 1 71 ? -2.645 -12.602 -19.156 1 65.38 71 ALA B CA 1
ATOM 1839 C C . ALA B 1 71 ? -1.688 -12.281 -18.016 1 65.38 71 ALA B C 1
ATOM 1841 O O . ALA B 1 71 ? -1.862 -11.281 -17.312 1 65.38 71 ALA B O 1
ATOM 1842 N N . SER B 1 72 ? -0.642 -12.945 -17.984 1 77.69 72 SER B N 1
ATOM 1843 C CA . SER B 1 72 ? 0.325 -12.734 -16.922 1 77.69 72 SER B CA 1
ATOM 1844 C C . SER B 1 72 ? 1.175 -11.492 -17.172 1 77.69 72 SER B C 1
ATOM 1846 O O . SER B 1 72 ? 1.465 -10.734 -16.25 1 77.69 72 SER B O 1
ATOM 1848 N N . LEU B 1 73 ? 1.371 -11.203 -18.406 1 81.62 73 LEU B N 1
ATOM 1849 C CA . LEU B 1 73 ? 2.184 -10.039 -18.734 1 81.62 73 LEU B CA 1
ATOM 1850 C C . LEU B 1 73 ? 1.396 -8.75 -18.516 1 81.62 73 LEU B C 1
ATOM 1852 O O . LEU B 1 73 ? 1.941 -7.766 -18.016 1 81.62 73 LEU B O 1
ATOM 1856 N N . SER B 1 74 ? 0.188 -8.773 -18.938 1 84.38 74 SER B N 1
ATOM 1857 C CA . SER B 1 74 ? -0.669 -7.617 -18.703 1 84.38 74 SER B CA 1
ATOM 1858 C C . SER B 1 74 ? -0.764 -7.281 -17.219 1 84.38 74 SER B C 1
ATOM 1860 O O . SER B 1 74 ? -0.776 -6.105 -16.844 1 84.38 74 SER B O 1
ATOM 1862 N N . ASP B 1 75 ? -0.815 -8.289 -16.422 1 84.81 75 ASP B N 1
ATOM 1863 C CA . ASP B 1 75 ? -0.863 -8.078 -14.977 1 84.81 75 ASP B CA 1
ATOM 1864 C C . ASP B 1 75 ? 0.411 -7.406 -14.477 1 84.81 75 ASP B C 1
ATOM 1866 O O . ASP B 1 75 ? 0.354 -6.523 -13.617 1 84.81 75 ASP B O 1
ATOM 1870 N N . ILE B 1 76 ? 1.48 -7.863 -14.977 1 88.94 76 ILE B N 1
ATOM 1871 C CA . ILE B 1 76 ? 2.771 -7.316 -14.57 1 88.94 76 ILE B CA 1
ATOM 1872 C C . ILE B 1 76 ? 2.846 -5.84 -14.945 1 88.94 76 ILE B C 1
ATOM 1874 O O . ILE B 1 76 ? 3.268 -5.008 -14.141 1 88.94 76 ILE B O 1
ATOM 1878 N N . ILE B 1 77 ? 2.391 -5.508 -16.125 1 89.25 77 ILE B N 1
ATOM 1879 C CA . ILE B 1 77 ? 2.428 -4.133 -16.609 1 89.25 77 ILE B CA 1
ATOM 1880 C C . ILE B 1 77 ? 1.519 -3.256 -15.758 1 89.25 77 ILE B C 1
ATOM 1882 O O . ILE B 1 77 ? 1.909 -2.158 -15.344 1 89.25 77 ILE B O 1
ATOM 1886 N N . THR B 1 78 ? 0.345 -3.713 -15.477 1 88.25 78 THR B N 1
ATOM 1887 C CA . THR B 1 78 ? -0.625 -2.971 -14.68 1 88.25 78 THR B CA 1
ATOM 1888 C C . THR B 1 78 ? -0.057 -2.648 -13.297 1 88.25 78 THR B C 1
ATOM 1890 O O . THR B 1 78 ? -0.145 -1.509 -12.836 1 88.25 78 THR B O 1
ATOM 1893 N N . VAL B 1 79 ? 0.545 -3.611 -12.68 1 91.19 79 VAL B N 1
ATOM 1894 C CA . VAL B 1 79 ? 1.079 -3.43 -11.328 1 91.19 79 VAL B CA 1
ATOM 1895 C C . VAL B 1 79 ? 2.301 -2.514 -11.383 1 91.19 79 VAL B C 1
ATOM 1897 O O . VAL B 1 79 ? 2.455 -1.63 -10.531 1 91.19 79 VAL B O 1
ATOM 1900 N N . ALA B 1 80 ? 3.125 -2.699 -12.367 1 90.94 80 ALA B N 1
ATOM 1901 C CA . ALA B 1 80 ? 4.336 -1.89 -12.5 1 90.94 80 ALA B CA 1
ATOM 1902 C C . ALA B 1 80 ? 3.99 -0.415 -12.688 1 90.94 80 ALA B C 1
ATOM 1904 O O . ALA B 1 80 ? 4.668 0.461 -12.148 1 90.94 80 ALA B O 1
ATOM 1905 N N . LYS B 1 81 ? 2.963 -0.092 -13.383 1 89.56 81 LYS B N 1
ATOM 1906 C CA . LYS B 1 81 ? 2.551 1.28 -13.664 1 89.56 81 LYS B CA 1
ATOM 1907 C C . LYS B 1 81 ? 2.1 1.991 -12.398 1 89.56 81 LYS B C 1
ATOM 1909 O O . LYS B 1 81 ? 2.088 3.223 -12.336 1 89.56 81 LYS B O 1
ATOM 1914 N N . ARG B 1 82 ? 1.727 1.26 -11.414 1 90.19 82 ARG B N 1
ATOM 1915 C CA . ARG B 1 82 ? 1.233 1.833 -10.164 1 90.19 82 ARG B CA 1
ATOM 1916 C C . ARG B 1 82 ? 2.389 2.242 -9.258 1 90.19 82 ARG B C 1
ATOM 1918 O O . ARG B 1 82 ? 2.186 2.939 -8.258 1 90.19 82 ARG B O 1
ATOM 1925 N N . ILE B 1 83 ? 3.566 1.858 -9.609 1 94.31 83 ILE B N 1
ATOM 1926 C CA . ILE B 1 83 ? 4.699 2.084 -8.719 1 94.31 83 ILE B CA 1
ATOM 1927 C C . ILE B 1 83 ? 5.207 3.516 -8.883 1 94.31 83 ILE B C 1
ATOM 1929 O O . ILE B 1 83 ? 5.523 4.184 -7.895 1 94.31 83 ILE B O 1
ATOM 1933 N N . SER B 1 84 ? 5.262 4.082 -10.07 1 91.31 84 SER B N 1
ATOM 1934 C CA . SER B 1 84 ? 5.828 5.398 -10.344 1 91.31 84 SER B CA 1
ATOM 1935 C C . SER B 1 84 ? 5.129 6.484 -9.531 1 91.31 84 SER B C 1
ATOM 1937 O O . SER B 1 84 ? 5.777 7.273 -8.844 1 91.31 84 SER B O 1
ATOM 1939 N N . PRO B 1 85 ? 3.779 6.539 -9.602 1 92.75 85 PRO B N 1
ATOM 1940 C CA . PRO B 1 85 ? 3.102 7.559 -8.789 1 92.75 85 PRO B CA 1
ATOM 1941 C C . PRO B 1 85 ? 3.395 7.418 -7.297 1 92.75 85 PRO B C 1
ATOM 1943 O O . PRO B 1 85 ? 3.404 8.414 -6.57 1 92.75 85 PRO B O 1
ATOM 1946 N N . ARG B 1 86 ? 3.559 6.188 -6.867 1 95.62 86 ARG B N 1
ATOM 1947 C CA . ARG B 1 86 ? 3.869 5.973 -5.457 1 95.62 86 ARG B CA 1
ATOM 1948 C C . ARG B 1 86 ? 5.258 6.5 -5.117 1 95.62 86 ARG B C 1
ATOM 1950 O O . ARG B 1 86 ? 5.48 6.996 -4.008 1 95.62 86 ARG B O 1
ATOM 1957 N N . VAL B 1 87 ? 6.18 6.332 -6.035 1 93.81 87 VAL B N 1
ATOM 1958 C CA . VAL B 1 87 ? 7.504 6.91 -5.859 1 93.81 87 VAL B CA 1
ATOM 1959 C C . VAL B 1 87 ? 7.395 8.43 -5.73 1 93.81 87 VAL B C 1
ATOM 1961 O O . VAL B 1 87 ? 7.965 9.023 -4.812 1 93.81 87 VAL B O 1
ATOM 1964 N N . ASP B 1 88 ? 6.68 9.031 -6.578 1 91.69 88 ASP B N 1
ATOM 1965 C CA . ASP B 1 88 ? 6.48 10.477 -6.551 1 91.69 88 ASP B CA 1
ATOM 1966 C C . ASP B 1 88 ? 5.883 10.922 -5.219 1 91.69 88 ASP B C 1
ATOM 1968 O O . ASP B 1 88 ? 6.277 11.953 -4.672 1 91.69 88 ASP B O 1
ATOM 1972 N N . ASP B 1 89 ? 4.941 10.18 -4.75 1 94.62 89 ASP B N 1
ATOM 1973 C CA . ASP B 1 89 ? 4.305 10.492 -3.475 1 94.62 89 ASP B CA 1
ATOM 1974 C C . ASP B 1 89 ? 5.328 10.516 -2.34 1 94.62 89 ASP B C 1
ATOM 1976 O O . ASP B 1 89 ? 5.316 11.414 -1.501 1 94.62 89 ASP B O 1
ATOM 1980 N N . VAL B 1 90 ? 6.168 9.5 -2.312 1 95.19 90 VAL B N 1
ATOM 1981 C CA . VAL B 1 90 ? 7.172 9.406 -1.26 1 95.19 90 VAL B CA 1
ATOM 1982 C C . VAL B 1 90 ? 8.141 10.586 -1.375 1 95.19 90 VAL B C 1
ATOM 1984 O O . VAL B 1 90 ? 8.461 11.234 -0.377 1 95.19 90 VAL B O 1
ATOM 1987 N N . VAL B 1 91 ? 8.578 10.914 -2.568 1 91.25 91 VAL B N 1
ATOM 1988 C CA . VAL B 1 91 ? 9.516 12.008 -2.793 1 91.25 91 VAL B CA 1
ATOM 1989 C C . VAL B 1 91 ? 8.906 13.32 -2.314 1 91.25 91 VAL B C 1
ATOM 1991 O O . VAL B 1 91 ? 9.555 14.094 -1.606 1 91.25 91 VAL B O 1
ATOM 1994 N N . ARG B 1 92 ? 7.688 13.539 -2.643 1 90.31 92 ARG B N 1
ATOM 1995 C CA . ARG B 1 92 ? 6.992 14.75 -2.223 1 90.31 92 ARG B CA 1
ATOM 1996 C C . ARG B 1 92 ? 6.945 14.852 -0.702 1 90.31 92 ARG B C 1
ATOM 1998 O O . ARG B 1 92 ? 7.043 15.953 -0.146 1 90.31 92 ARG B O 1
ATOM 2005 N N . SER B 1 93 ? 6.77 13.711 -0.062 1 92.69 93 SER B N 1
ATOM 2006 C CA . SER B 1 93 ? 6.602 13.68 1.387 1 92.69 93 SER B CA 1
ATOM 2007 C C . SER B 1 93 ? 7.934 13.875 2.102 1 92.69 93 SER B C 1
ATOM 2009 O O . SER B 1 93 ? 7.969 14.078 3.318 1 92.69 93 SER B O 1
ATOM 2011 N N . MET B 1 94 ? 9.008 13.812 1.355 1 89.56 94 MET B N 1
ATOM 2012 C CA . MET B 1 94 ? 10.328 13.938 1.962 1 89.56 94 MET B CA 1
ATOM 2013 C C . MET B 1 94 ? 10.719 15.406 2.111 1 89.56 94 MET B C 1
ATOM 2015 O O . MET B 1 94 ? 11.664 15.734 2.83 1 89.56 94 MET B O 1
ATOM 2019 N N . TYR B 1 95 ? 10.023 16.234 1.419 1 85.31 95 TYR B N 1
ATOM 2020 C CA . TYR B 1 95 ? 10.32 17.656 1.517 1 85.31 95 TYR B CA 1
ATOM 2021 C C . TYR B 1 95 ? 9.672 18.266 2.756 1 85.31 95 TYR B C 1
ATOM 2023 O O . TYR B 1 95 ? 8.578 17.859 3.156 1 85.31 95 TYR B O 1
ATOM 2031 N N . PRO B 1 96 ? 10.359 19.25 3.33 1 85.94 96 PRO B N 1
ATOM 2032 C CA . PRO B 1 96 ? 9.773 19.906 4.504 1 85.94 96 PRO B CA 1
ATOM 2033 C C . PRO B 1 96 ? 8.492 20.672 4.18 1 85.94 96 PRO B C 1
ATOM 2035 O O . PRO B 1 96 ? 8.352 21.203 3.082 1 85.94 96 PRO B O 1
ATOM 2038 N N . PRO B 1 97 ? 7.465 20.703 5.172 1 86.12 97 PRO B N 1
ATOM 2039 C CA . PRO B 1 97 ? 7.559 20.125 6.512 1 86.12 97 PRO B CA 1
ATOM 2040 C C . PRO B 1 97 ? 7.355 18.609 6.523 1 86.12 97 PRO B C 1
ATOM 2042 O O . PRO B 1 97 ? 6.391 18.125 5.938 1 86.12 97 PRO B O 1
ATOM 2045 N N . LEU B 1 98 ? 8.211 17.984 7.305 1 89.25 98 LEU B N 1
ATOM 2046 C CA . LEU B 1 98 ? 8.18 16.531 7.344 1 89.25 98 LEU B CA 1
ATOM 2047 C C . LEU B 1 98 ? 7.078 16.031 8.281 1 89.25 98 LEU B C 1
ATOM 2049 O O . LEU B 1 98 ? 6.922 16.547 9.391 1 89.25 98 LEU B O 1
ATOM 2053 N N . ASP B 1 99 ? 6.32 15.141 7.781 1 94 99 ASP B N 1
ATOM 2054 C CA . ASP B 1 99 ? 5.305 14.453 8.57 1 94 99 ASP B CA 1
ATOM 2055 C C . ASP B 1 99 ? 5.574 12.953 8.625 1 94 99 ASP B C 1
ATOM 2057 O O . ASP B 1 99 ? 5.324 12.234 7.652 1 94 99 ASP B O 1
ATOM 2061 N N . PRO B 1 100 ? 6.043 12.516 9.773 1 96.5 100 PRO B N 1
ATOM 2062 C CA . PRO B 1 100 ? 6.391 11.094 9.883 1 96.5 100 PRO B CA 1
ATOM 2063 C C . PRO B 1 100 ? 5.215 10.172 9.57 1 96.5 100 PRO B C 1
ATOM 2065 O O . PRO B 1 100 ? 5.41 9.07 9.039 1 96.5 100 PRO B O 1
ATOM 2068 N N . ILE B 1 101 ? 4.059 10.609 9.891 1 97.44 101 ILE B N 1
ATOM 2069 C CA . ILE B 1 101 ? 2.865 9.797 9.672 1 97.44 101 ILE B CA 1
ATOM 2070 C C . ILE B 1 101 ? 2.623 9.633 8.172 1 97.44 101 ILE B C 1
ATOM 2072 O O . ILE B 1 101 ? 2.4 8.516 7.691 1 97.44 101 ILE B O 1
ATOM 2076 N N . LEU B 1 102 ? 2.684 10.734 7.5 1 97.31 102 LEU B N 1
ATOM 2077 C CA . LEU B 1 102 ? 2.492 10.695 6.055 1 97.31 102 LEU B CA 1
ATOM 2078 C C . LEU B 1 102 ? 3.613 9.914 5.379 1 97.31 102 LEU B C 1
ATOM 2080 O O . LEU B 1 102 ? 3.363 9.117 4.469 1 97.31 102 LEU B O 1
ATOM 2084 N N . LEU B 1 103 ? 4.816 10.117 5.773 1 96.81 103 LEU B N 1
ATOM 2085 C CA . LEU B 1 103 ? 5.969 9.414 5.219 1 96.81 103 LEU B CA 1
ATOM 2086 C C . LEU B 1 103 ? 5.812 7.906 5.367 1 96.81 103 LEU B C 1
ATOM 2088 O O . LEU B 1 103 ? 6.031 7.156 4.41 1 96.81 103 LEU B O 1
ATOM 2092 N N . ASP B 1 104 ? 5.449 7.52 6.535 1 98.12 104 ASP B N 1
ATOM 2093 C CA . ASP B 1 104 ? 5.227 6.102 6.805 1 98.12 104 ASP B CA 1
ATOM 2094 C C . ASP B 1 104 ? 4.172 5.523 5.867 1 98.12 104 ASP B C 1
ATOM 2096 O O . ASP B 1 104 ? 4.375 4.457 5.281 1 98.12 104 ASP B O 1
ATOM 2100 N N . ALA B 1 105 ? 3.053 6.203 5.781 1 98.25 105 ALA B N 1
ATOM 2101 C CA . ALA B 1 105 ? 1.938 5.715 4.973 1 98.25 105 ALA B CA 1
ATOM 2102 C C . ALA B 1 105 ? 2.34 5.582 3.506 1 98.25 105 ALA B C 1
ATOM 2104 O O . ALA B 1 105 ? 2.066 4.562 2.871 1 98.25 105 ALA B O 1
ATOM 2105 N N . ARG B 1 106 ? 2.947 6.594 2.943 1 98.12 106 ARG B N 1
ATOM 2106 C CA . ARG B 1 106 ? 3.305 6.59 1.529 1 98.12 106 ARG B CA 1
ATOM 2107 C C . ARG B 1 106 ? 4.422 5.594 1.25 1 98.12 106 ARG B C 1
ATOM 2109 O O . ARG B 1 106 ? 4.41 4.91 0.222 1 98.12 106 ARG B O 1
ATOM 2116 N N . ALA B 1 107 ? 5.398 5.562 2.123 1 98.12 107 ALA B N 1
ATOM 2117 C CA . ALA B 1 107 ? 6.453 4.562 1.956 1 98.12 107 ALA B CA 1
ATOM 2118 C C . ALA B 1 107 ? 5.883 3.148 2.012 1 98.12 107 ALA B C 1
ATOM 2120 O O . ALA B 1 107 ? 6.316 2.268 1.268 1 98.12 107 ALA B O 1
ATOM 2121 N N . THR B 1 108 ? 4.984 2.936 2.953 1 98.12 108 THR B N 1
ATOM 2122 C CA . THR B 1 108 ? 4.336 1.633 3.047 1 98.12 108 THR B CA 1
ATOM 2123 C C . THR B 1 108 ? 3.627 1.286 1.74 1 98.12 108 THR B C 1
ATOM 2125 O O . THR B 1 108 ? 3.764 0.171 1.231 1 98.12 108 THR B O 1
ATOM 2128 N N . ALA B 1 109 ? 2.865 2.221 1.236 1 98.06 109 ALA B N 1
ATOM 2129 C CA . ALA B 1 109 ? 2.168 1.979 -0.024 1 98.06 109 ALA B CA 1
ATOM 2130 C C . ALA B 1 109 ? 3.152 1.633 -1.138 1 98.06 109 ALA B C 1
ATOM 2132 O O . ALA B 1 109 ? 2.891 0.745 -1.953 1 98.06 109 ALA B O 1
ATOM 2133 N N . LEU B 1 110 ? 4.266 2.305 -1.185 1 97.94 110 LEU B N 1
ATOM 2134 C CA . LEU B 1 110 ? 5.289 2.023 -2.186 1 97.94 110 LEU B CA 1
ATOM 2135 C C . LEU B 1 110 ? 5.832 0.608 -2.021 1 97.94 110 LEU B C 1
ATOM 2137 O O . LEU B 1 110 ? 5.871 -0.161 -2.984 1 97.94 110 LEU B O 1
ATOM 2141 N N . LEU B 1 111 ? 6.25 0.302 -0.838 1 97.81 111 LEU B N 1
ATOM 2142 C CA . LEU B 1 111 ? 6.816 -1.02 -0.588 1 97.81 111 LEU B CA 1
ATOM 2143 C C . LEU B 1 111 ? 5.805 -2.113 -0.911 1 97.81 111 LEU B C 1
ATOM 2145 O O . LEU B 1 111 ? 6.164 -3.146 -1.481 1 97.81 111 LEU B O 1
ATOM 2149 N N . LEU B 1 112 ? 4.578 -1.891 -0.549 1 97.25 112 LEU B N 1
ATOM 2150 C CA . LEU B 1 112 ? 3.531 -2.857 -0.855 1 97.25 112 LEU B CA 1
ATOM 2151 C C . LEU B 1 112 ? 3.354 -3.01 -2.363 1 97.25 112 LEU B C 1
ATOM 2153 O O . LEU B 1 112 ? 3.146 -4.117 -2.859 1 97.25 112 LEU B O 1
ATOM 2157 N N . SER B 1 113 ? 3.408 -1.953 -3.078 1 96.75 113 SER B N 1
ATOM 2158 C CA . SER B 1 113 ? 3.299 -2.021 -4.531 1 96.75 113 SER B CA 1
ATOM 2159 C C . SER B 1 113 ? 4.426 -2.855 -5.133 1 96.75 113 SER B C 1
ATOM 2161 O O . SER B 1 113 ? 4.191 -3.676 -6.023 1 96.75 113 SER B O 1
ATOM 2163 N N . VAL B 1 114 ? 5.578 -2.66 -4.684 1 96.81 114 VAL B N 1
ATOM 2164 C CA . VAL B 1 114 ? 6.727 -3.402 -5.191 1 96.81 114 VAL B CA 1
ATOM 2165 C C . VAL B 1 114 ? 6.605 -4.875 -4.797 1 96.81 114 VAL B C 1
ATOM 2167 O O . VAL B 1 114 ? 6.918 -5.762 -5.594 1 96.81 114 VAL B O 1
ATOM 2170 N N . SER B 1 115 ? 6.188 -5.105 -3.574 1 94.94 115 SER B N 1
ATOM 2171 C CA . SER B 1 115 ? 5.938 -6.477 -3.148 1 94.94 115 SER B CA 1
ATOM 2172 C C . SER B 1 115 ? 4.922 -7.16 -4.059 1 94.94 115 SER B C 1
ATOM 2174 O O . SER B 1 115 ? 5.055 -8.352 -4.359 1 94.94 115 SER B O 1
ATOM 2176 N N . HIS B 1 116 ? 3.91 -6.422 -4.367 1 93.62 116 HIS B N 1
ATOM 2177 C CA . HIS B 1 116 ? 2.916 -6.941 -5.297 1 93.62 116 HIS B CA 1
ATOM 2178 C C . HIS B 1 116 ? 3.549 -7.301 -6.637 1 93.62 116 HIS B C 1
ATOM 2180 O O . HIS B 1 116 ? 3.264 -8.359 -7.199 1 93.62 116 HIS B O 1
ATOM 2186 N N . LEU B 1 117 ? 4.379 -6.477 -7.152 1 94.12 117 LEU B N 1
ATOM 2187 C CA . LEU B 1 117 ? 5.074 -6.734 -8.406 1 94.12 117 LEU B CA 1
ATOM 2188 C C . LEU B 1 117 ? 5.918 -8 -8.312 1 94.12 117 LEU B C 1
ATOM 2190 O O . LEU B 1 117 ? 5.945 -8.805 -9.242 1 94.12 117 LEU B O 1
ATOM 2194 N N . VAL B 1 118 ? 6.621 -8.195 -7.238 1 93.19 118 VAL B N 1
ATOM 2195 C CA . VAL B 1 118 ? 7.414 -9.391 -7.004 1 93.19 118 VAL B CA 1
ATOM 2196 C C . VAL B 1 118 ? 6.527 -10.633 -7.141 1 93.19 118 VAL B C 1
ATOM 2198 O O . VAL B 1 118 ? 6.875 -11.578 -7.855 1 93.19 118 VAL B O 1
ATOM 2201 N N . LEU B 1 119 ? 5.391 -10.602 -6.492 1 90.19 119 LEU B N 1
ATOM 2202 C CA . LEU B 1 119 ? 4.496 -11.75 -6.469 1 90.19 119 LEU B CA 1
ATOM 2203 C C . LEU B 1 119 ? 3.967 -12.055 -7.867 1 90.19 119 LEU B C 1
ATOM 2205 O O . LEU B 1 119 ? 3.938 -13.219 -8.281 1 90.19 119 LEU B O 1
ATOM 2209 N N . VAL B 1 120 ? 3.52 -11.07 -8.586 1 89.44 120 VAL B N 1
ATOM 2210 C CA . VAL B 1 120 ? 2.957 -11.258 -9.914 1 89.44 120 VAL B CA 1
ATOM 2211 C C . VAL B 1 120 ? 4.035 -11.789 -10.859 1 89.44 120 VAL B C 1
ATOM 2213 O O . VAL B 1 120 ? 3.766 -12.656 -11.695 1 89.44 120 VAL B O 1
ATOM 2216 N N . THR B 1 121 ? 5.203 -11.258 -10.742 1 88.88 121 THR B N 1
ATOM 2217 C CA . THR B 1 121 ? 6.309 -11.703 -11.586 1 88.88 121 THR B CA 1
ATOM 2218 C C . THR B 1 121 ? 6.688 -13.141 -11.266 1 88.88 121 THR B C 1
ATOM 2220 O O . THR B 1 121 ? 6.914 -13.945 -12.172 1 88.88 121 THR B O 1
ATOM 2223 N N . ARG B 1 122 ? 6.75 -13.484 -10.016 1 85.31 122 ARG B N 1
ATOM 2224 C CA . ARG B 1 122 ? 7.051 -14.852 -9.617 1 85.31 122 ARG B CA 1
ATOM 2225 C C . ARG B 1 122 ? 6.023 -15.828 -10.188 1 85.31 122 ARG B C 1
ATOM 2227 O O . ARG B 1 122 ? 6.383 -16.906 -10.664 1 85.31 122 ARG B O 1
ATOM 2234 N N . ASN B 1 123 ? 4.871 -15.453 -10.07 1 81.94 123 ASN B N 1
ATOM 2235 C CA . ASN B 1 123 ? 3.801 -16.297 -10.578 1 81.94 123 ASN B CA 1
ATOM 2236 C C . ASN B 1 123 ? 3.869 -16.438 -12.094 1 81.94 123 ASN B C 1
ATOM 2238 O O . ASN B 1 123 ? 3.666 -17.531 -12.633 1 81.94 123 ASN B O 1
ATOM 2242 N N . ALA B 1 124 ? 4.09 -15.414 -12.758 1 82.12 124 ALA B N 1
ATOM 2243 C CA . ALA B 1 124 ? 4.121 -15.398 -14.219 1 82.12 124 ALA B CA 1
ATOM 2244 C C . ALA B 1 124 ? 5.332 -16.156 -14.75 1 82.12 124 ALA B C 1
ATOM 2246 O O . ALA B 1 124 ? 5.25 -16.828 -15.781 1 82.12 124 ALA B O 1
ATOM 2247 N N . CYS B 1 125 ? 6.422 -16.031 -14.125 1 77.69 125 CYS B N 1
ATOM 2248 C CA . CYS B 1 125 ? 7.664 -16.609 -14.609 1 77.69 125 CYS B CA 1
ATOM 2249 C C . CYS B 1 125 ? 7.902 -17.984 -13.977 1 77.69 125 CYS B C 1
ATOM 2251 O O . CYS B 1 125 ? 8.953 -18.594 -14.188 1 77.69 125 CYS B O 1
ATOM 2253 N N . HIS B 1 126 ? 6.922 -18.469 -13.242 1 75.81 126 HIS B N 1
ATOM 2254 C CA . HIS B 1 126 ? 7.02 -19.766 -12.586 1 75.81 126 HIS B CA 1
ATOM 2255 C C . HIS B 1 126 ? 8.344 -19.906 -11.836 1 75.81 126 HIS B C 1
ATOM 2257 O O . HIS B 1 126 ? 9.031 -20.922 -11.969 1 75.81 126 HIS B O 1
ATOM 2263 N N . MET B 1 127 ? 8.688 -18.766 -11.43 1 69.62 127 MET B N 1
ATOM 2264 C CA . MET B 1 127 ? 9.93 -18.781 -10.656 1 69.62 127 MET B CA 1
ATOM 2265 C C . MET B 1 127 ? 9.797 -19.688 -9.438 1 69.62 127 MET B C 1
ATOM 2267 O O . MET B 1 127 ? 8.859 -19.562 -8.656 1 69.62 127 MET B O 1
ATOM 2271 N N . SER B 1 128 ? 10.406 -20.906 -9.672 1 62.38 128 SER B N 1
ATOM 2272 C CA . SER B 1 128 ? 10.438 -21.844 -8.562 1 62.38 128 SER B CA 1
ATOM 2273 C C . SER B 1 128 ? 11.414 -21.391 -7.48 1 62.38 128 SER B C 1
ATOM 2275 O O . SER B 1 128 ? 12.477 -20.844 -7.789 1 62.38 128 SER B O 1
ATOM 2277 N N . GLY B 1 129 ? 10.898 -21.188 -6.172 1 60.31 129 GLY B N 1
ATOM 2278 C CA . GLY B 1 129 ? 11.742 -20.891 -5.023 1 60.31 129 GLY B CA 1
ATOM 2279 C C . GLY B 1 129 ? 11.938 -19.391 -4.809 1 60.31 129 GLY B C 1
ATOM 2280 O O . GLY B 1 129 ? 11.531 -18.578 -5.645 1 60.31 129 GLY B O 1
ATOM 2281 N N . SER B 1 130 ? 12.242 -18.984 -3.795 1 62.38 130 SER B N 1
ATOM 2282 C CA . SER B 1 130 ? 12.617 -17.625 -3.396 1 62.38 130 SER B CA 1
ATOM 2283 C C . SER B 1 130 ? 13.961 -17.219 -3.998 1 62.38 130 SER B C 1
ATOM 2285 O O . SER B 1 130 ? 14.914 -18 -3.971 1 62.38 130 SER B O 1
ATOM 2287 N N . MET B 1 131 ? 13.914 -16.219 -4.938 1 75.75 131 MET B N 1
ATOM 2288 C CA . MET B 1 131 ? 15.18 -15.586 -5.316 1 75.75 131 MET B CA 1
ATOM 2289 C C . MET B 1 131 ? 15.781 -14.828 -4.141 1 75.75 131 MET B C 1
ATOM 2291 O O . MET B 1 131 ? 15.195 -13.867 -3.652 1 75.75 131 MET B O 1
ATOM 2295 N N . ASP B 1 132 ? 16.828 -15.305 -3.605 1 88.25 132 ASP B N 1
ATOM 2296 C CA . ASP B 1 132 ? 17.469 -14.797 -2.395 1 88.25 132 ASP B CA 1
ATOM 2297 C C . ASP B 1 132 ? 17.594 -13.281 -2.432 1 88.25 132 ASP B C 1
ATOM 2299 O O . ASP B 1 132 ? 17.375 -12.609 -1.421 1 88.25 132 ASP B O 1
ATOM 2303 N N . TRP B 1 133 ? 17.875 -12.812 -3.643 1 92.69 133 TRP B N 1
ATOM 2304 C CA . TRP B 1 133 ? 18.125 -11.383 -3.719 1 92.69 133 TRP B CA 1
ATOM 2305 C C . TRP B 1 133 ? 16.844 -10.586 -3.535 1 92.69 133 TRP B C 1
ATOM 2307 O O . TRP B 1 133 ? 16.859 -9.477 -2.996 1 92.69 133 TRP B O 1
ATOM 2317 N N . ILE B 1 134 ? 15.742 -11.07 -3.988 1 94.44 134 ILE B N 1
ATOM 2318 C CA . ILE B 1 134 ? 14.453 -10.406 -3.814 1 94.44 134 ILE B CA 1
ATOM 2319 C C . ILE B 1 134 ? 14.094 -10.359 -2.332 1 94.44 134 ILE B C 1
ATOM 2321 O O . ILE B 1 134 ? 13.789 -9.297 -1.79 1 94.44 134 ILE B O 1
ATOM 2325 N N . ASP B 1 135 ? 14.148 -11.508 -1.72 1 92.38 135 ASP B N 1
ATOM 2326 C CA . ASP B 1 135 ? 13.797 -11.609 -0.307 1 92.38 135 ASP B CA 1
ATOM 2327 C C . ASP B 1 135 ? 14.719 -10.742 0.553 1 92.38 135 ASP B C 1
ATOM 2329 O O . ASP B 1 135 ? 14.266 -10.094 1.498 1 92.38 135 ASP B O 1
ATOM 2333 N N . GLN B 1 136 ? 15.969 -10.781 0.215 1 95.06 136 GLN B N 1
ATOM 2334 C CA . GLN B 1 136 ? 16.938 -9.961 0.943 1 95.06 136 GLN B CA 1
ATOM 2335 C C . GLN B 1 136 ? 16.625 -8.477 0.794 1 95.06 136 GLN B C 1
ATOM 2337 O O . GLN B 1 136 ? 16.688 -7.723 1.767 1 95.06 136 GLN B O 1
ATOM 2342 N N . SER B 1 137 ? 16.297 -8.07 -0.361 1 96.94 137 SER B N 1
ATOM 2343 C CA . SER B 1 137 ? 15.945 -6.676 -0.621 1 96.94 137 SER B CA 1
ATOM 2344 C C . SER B 1 137 ? 14.695 -6.262 0.139 1 96.94 137 SER B C 1
ATOM 2346 O O . SER B 1 137 ? 14.656 -5.195 0.751 1 96.94 137 SER B O 1
ATOM 2348 N N . LEU B 1 138 ? 13.719 -7.105 0.071 1 95.94 138 LEU B N 1
ATOM 2349 C CA . LEU B 1 138 ? 12.461 -6.809 0.756 1 95.94 138 LEU B CA 1
ATOM 2350 C C . LEU B 1 138 ? 12.672 -6.746 2.266 1 95.94 138 LEU B C 1
ATOM 2352 O O . LEU B 1 138 ? 12.094 -5.887 2.941 1 95.94 138 LEU B O 1
ATOM 2356 N N . HIS B 1 139 ? 13.461 -7.609 2.76 1 96.06 139 HIS B N 1
ATOM 2357 C CA . HIS B 1 139 ? 13.781 -7.594 4.184 1 96.06 139 HIS B CA 1
ATOM 2358 C C . HIS B 1 139 ? 14.516 -6.312 4.57 1 96.06 139 HIS B C 1
ATOM 2360 O O . HIS B 1 139 ? 14.242 -5.727 5.621 1 96.06 139 HIS B O 1
ATOM 2366 N N . ALA B 1 140 ? 15.461 -5.957 3.738 1 97.62 140 ALA B N 1
ATOM 2367 C CA . ALA B 1 140 ? 16.188 -4.719 3.998 1 97.62 140 ALA B CA 1
ATOM 2368 C C . ALA B 1 140 ? 15.242 -3.52 4.02 1 97.62 140 ALA B C 1
ATOM 2370 O O . ALA B 1 140 ? 15.359 -2.65 4.887 1 97.62 140 ALA B O 1
ATOM 2371 N N . ALA B 1 141 ? 14.352 -3.467 3.076 1 97.81 141 ALA B N 1
ATOM 2372 C CA . ALA B 1 141 ? 13.375 -2.379 3.035 1 97.81 141 ALA B CA 1
ATOM 2373 C C . ALA B 1 141 ? 12.5 -2.379 4.285 1 97.81 141 ALA B C 1
ATOM 2375 O O . ALA B 1 141 ? 12.188 -1.317 4.832 1 97.81 141 ALA B O 1
ATOM 2376 N N . GLU B 1 142 ? 12.109 -3.49 4.719 1 97.12 142 GLU B N 1
ATOM 2377 C CA . GLU B 1 142 ? 11.281 -3.621 5.91 1 97.12 142 GLU B CA 1
ATOM 2378 C C . GLU B 1 142 ? 12.008 -3.113 7.152 1 97.12 142 GLU B C 1
ATOM 2380 O O . GLU B 1 142 ? 11.383 -2.553 8.055 1 97.12 142 GLU B O 1
ATOM 2385 N N . ASP B 1 143 ? 13.281 -3.346 7.195 1 97.88 143 ASP B N 1
ATOM 2386 C CA . ASP B 1 143 ? 14.062 -2.832 8.312 1 97.88 143 ASP B CA 1
ATOM 2387 C C . ASP B 1 143 ? 13.977 -1.31 8.391 1 97.88 143 ASP B C 1
ATOM 2389 O O . ASP B 1 143 ? 13.859 -0.747 9.484 1 97.88 143 ASP B O 1
ATOM 2393 N N . HIS B 1 144 ? 14.055 -0.691 7.301 1 97.31 144 HIS B N 1
ATOM 2394 C CA . HIS B 1 144 ? 13.922 0.761 7.258 1 97.31 144 HIS B CA 1
ATOM 2395 C C . HIS B 1 144 ? 12.5 1.192 7.586 1 97.31 144 HIS B C 1
ATOM 2397 O O . HIS B 1 144 ? 12.289 2.24 8.195 1 97.31 144 HIS B O 1
ATOM 2403 N N . MET B 1 145 ? 11.539 0.393 7.16 1 97.75 145 MET B N 1
ATOM 2404 C CA . MET B 1 145 ? 10.133 0.708 7.395 1 97.75 145 MET B CA 1
ATOM 2405 C C . MET B 1 145 ? 9.812 0.715 8.883 1 97.75 145 MET B C 1
ATOM 2407 O O . MET B 1 145 ? 8.961 1.478 9.336 1 97.75 145 MET B O 1
ATOM 2411 N N . VAL B 1 146 ? 10.5 -0.138 9.641 1 97.81 146 VAL B N 1
ATOM 2412 C CA . VAL B 1 146 ? 10.289 -0.214 11.086 1 97.81 146 VAL B CA 1
ATOM 2413 C C . VAL B 1 146 ? 10.562 1.147 11.719 1 97.81 146 VAL B C 1
ATOM 2415 O O . VAL B 1 146 ? 9.812 1.595 12.594 1 97.81 146 VAL B O 1
ATOM 2418 N N . VAL B 1 147 ? 11.586 1.805 11.297 1 97.62 147 VAL B N 1
ATOM 2419 C CA . VAL B 1 147 ? 11.961 3.105 11.844 1 97.62 147 VAL B CA 1
ATOM 2420 C C . VAL B 1 147 ? 10.891 4.137 11.5 1 97.62 147 VAL B C 1
ATOM 2422 O O . VAL B 1 147 ? 10.469 4.914 12.359 1 97.62 147 VAL B O 1
ATOM 2425 N N . LEU B 1 148 ? 10.477 4.148 10.266 1 97.69 148 LEU B N 1
ATOM 2426 C CA . LEU B 1 148 ? 9.43 5.074 9.836 1 97.69 148 LEU B CA 1
ATOM 2427 C C . LEU B 1 148 ? 8.141 4.84 10.625 1 97.69 148 LEU B C 1
ATOM 2429 O O . LEU B 1 148 ? 7.5 5.793 11.07 1 97.69 148 LEU B O 1
ATOM 2433 N N . ARG B 1 149 ? 7.805 3.586 10.781 1 97.38 149 ARG B N 1
ATOM 2434 C CA . ARG B 1 149 ? 6.59 3.232 11.5 1 97.38 149 ARG B CA 1
ATOM 2435 C C . ARG B 1 149 ? 6.656 3.701 12.953 1 97.38 149 ARG B C 1
ATOM 2437 O O . ARG B 1 149 ? 5.68 4.23 13.484 1 97.38 149 ARG B O 1
ATOM 2444 N N . GLU B 1 150 ? 7.738 3.467 13.57 1 97.06 150 GLU B N 1
ATOM 2445 C CA . GLU B 1 150 ? 7.922 3.896 14.953 1 97.06 150 GLU B CA 1
ATOM 2446 C C . GLU B 1 150 ? 7.793 5.41 15.078 1 97.06 150 GLU B C 1
ATOM 2448 O O . GLU B 1 150 ? 7.156 5.906 16.016 1 97.06 150 GLU B O 1
ATOM 2453 N N . ALA B 1 151 ? 8.43 6.129 14.211 1 97.31 151 ALA B N 1
ATOM 2454 C CA . ALA B 1 151 ? 8.336 7.586 14.211 1 97.31 151 ALA B CA 1
ATOM 2455 C C . ALA B 1 151 ? 6.898 8.047 14 1 97.31 151 ALA B C 1
ATOM 2457 O O . ALA B 1 151 ? 6.449 9.008 14.625 1 97.31 151 ALA B O 1
ATOM 2458 N N . ALA B 1 152 ? 6.207 7.41 13.07 1 96.94 152 ALA B N 1
ATOM 2459 C CA . ALA B 1 152 ? 4.816 7.746 12.797 1 96.94 152 ALA B CA 1
ATOM 2460 C C . ALA B 1 152 ? 3.943 7.531 14.031 1 96.94 152 ALA B C 1
ATOM 2462 O O . ALA B 1 152 ? 3.141 8.398 14.391 1 96.94 152 ALA B O 1
ATOM 2463 N N . LEU B 1 153 ? 4.102 6.355 14.656 1 94.88 153 LEU B N 1
ATOM 2464 C CA . LEU B 1 153 ? 3.32 6.031 15.852 1 94.88 153 LEU B CA 1
ATOM 2465 C C . LEU B 1 153 ? 3.584 7.039 16.969 1 94.88 153 LEU B C 1
ATOM 2467 O O . LEU B 1 153 ? 2.662 7.43 17.688 1 94.88 153 LEU B O 1
ATOM 2471 N N . ALA B 1 154 ? 4.824 7.473 17.078 1 94.62 154 ALA B N 1
ATOM 2472 C CA . ALA B 1 154 ? 5.203 8.453 18.094 1 94.62 154 ALA B CA 1
ATOM 2473 C C . ALA B 1 154 ? 4.578 9.812 17.797 1 94.62 154 ALA B C 1
ATOM 2475 O O . ALA B 1 154 ? 4.375 10.617 18.719 1 94.62 154 ALA B O 1
ATOM 2476 N N . SER B 1 155 ? 4.281 10.023 16.547 1 93.88 155 SER B N 1
ATOM 2477 C CA . SER B 1 155 ? 3.787 11.336 16.141 1 93.88 155 SER B CA 1
ATOM 2478 C C . SER B 1 155 ? 2.264 11.367 16.109 1 93.88 155 SER B C 1
ATOM 2480 O O . SER B 1 155 ? 1.664 12.43 15.922 1 93.88 155 SER B O 1
ATOM 2482 N N . GLU B 1 156 ? 1.586 10.156 16.219 1 91.56 156 GLU B N 1
ATOM 2483 C CA . GLU B 1 156 ? 0.128 10.086 16.188 1 91.56 156 GLU B CA 1
ATOM 2484 C C . GLU B 1 156 ? -0.482 10.82 17.391 1 91.56 156 GLU B C 1
ATOM 2486 O O . GLU B 1 156 ? -0.028 10.656 18.516 1 91.56 156 GLU B O 1
ATOM 2491 N N . PRO B 1 157 ? -1.453 11.688 17.125 1 81.5 157 PRO B N 1
ATOM 2492 C CA . PRO B 1 157 ? -2.086 12.359 18.25 1 81.5 157 PRO B CA 1
ATOM 2493 C C . PRO B 1 157 ? -2.777 11.383 19.203 1 81.5 157 PRO B C 1
ATOM 2495 O O . PRO B 1 157 ? -3.219 10.312 18.781 1 81.5 157 PRO B O 1
ATOM 2498 N N . GLU B 1 158 ? -2.645 11.594 20.469 1 71.19 158 GLU B N 1
ATOM 2499 C CA . GLU B 1 158 ? -3.336 10.789 21.469 1 71.19 158 GLU B CA 1
ATOM 2500 C C . GLU B 1 158 ? -4.852 10.883 21.312 1 71.19 158 GLU B C 1
ATOM 2502 O O . GLU B 1 158 ? -5.426 11.969 21.422 1 71.19 158 GLU B O 1
ATOM 2507 N N . ARG B 1 159 ? -5.402 10.523 20.359 1 58.94 159 ARG B N 1
ATOM 2508 C CA . ARG B 1 159 ? -6.812 10.805 20.109 1 58.94 159 ARG B CA 1
ATOM 2509 C C . ARG B 1 159 ? -7.707 9.867 20.906 1 58.94 159 ARG B C 1
ATOM 2511 O O . ARG B 1 159 ? -7.414 8.68 21.047 1 58.94 159 ARG B O 1
ATOM 2518 N N . SER B 1 160 ? -8.312 10.391 21.859 1 53.81 160 SER B N 1
ATOM 2519 C CA . SER B 1 160 ? -9.445 9.781 22.547 1 53.81 160 SER B CA 1
ATOM 2520 C C . SER B 1 160 ? -10.492 9.273 21.562 1 53.81 160 SER B C 1
ATOM 2522 O O . SER B 1 160 ? -11.117 10.062 20.844 1 53.81 160 SER B O 1
ATOM 2524 N N . ILE B 1 161 ? -10.148 8.367 20.75 1 53.75 161 ILE B N 1
ATOM 2525 C CA . ILE B 1 161 ? -11.203 7.832 19.906 1 53.75 161 ILE B CA 1
ATOM 2526 C C . ILE B 1 161 ? -12.539 7.891 20.641 1 53.75 161 ILE B C 1
ATOM 2528 O O . ILE B 1 161 ? -12.672 7.359 21.75 1 53.75 161 ILE B O 1
ATOM 2532 N N . PRO B 1 162 ? -13.383 8.727 20.297 1 45.53 162 PRO B N 1
ATOM 2533 C CA . PRO B 1 162 ? -14.68 8.773 20.969 1 45.53 162 PRO B CA 1
ATOM 2534 C C . PRO B 1 162 ? -15.359 7.414 21.031 1 45.53 162 PRO B C 1
ATOM 2536 O O . PRO B 1 162 ? -15.375 6.68 20.031 1 45.53 162 PRO B O 1
ATOM 2539 N N . GLY B 1 163 ? -15.586 6.828 22.312 1 44 163 GLY B N 1
ATOM 2540 C CA . GLY B 1 163 ? -16.266 5.605 22.703 1 44 163 GLY B CA 1
ATOM 2541 C C . GLY B 1 163 ? -15.336 4.602 23.375 1 44 163 GLY B C 1
ATOM 2542 O O . GLY B 1 163 ? -15.766 3.521 23.781 1 44 163 GLY B O 1
ATOM 2543 N N . ALA B 1 164 ? -14.023 4.77 23.062 1 43.94 164 ALA B N 1
ATOM 2544 C CA . ALA B 1 164 ? -13.148 3.895 23.844 1 43.94 164 ALA B CA 1
ATOM 2545 C C . ALA B 1 164 ? -13.312 4.148 25.328 1 43.94 164 ALA B C 1
ATOM 2547 O O . ALA B 1 164 ? -13.07 3.252 26.156 1 43.94 164 ALA B O 1
ATOM 2548 N N . ASP B 1 165 ? -13.398 5.246 25.672 1 38.44 165 ASP B N 1
ATOM 2549 C CA . ASP B 1 165 ? -13.625 5.574 27.078 1 38.44 165 ASP B CA 1
ATOM 2550 C C . ASP B 1 165 ? -14.977 5.051 27.562 1 38.44 165 ASP B C 1
ATOM 2552 O O . ASP B 1 165 ? -15.188 4.859 28.75 1 38.44 165 ASP B O 1
ATOM 2556 N N . ALA B 1 166 ? -15.93 5.109 26.766 1 37 166 ALA B N 1
ATOM 2557 C CA . ALA B 1 166 ? -17.203 4.633 27.297 1 37 166 ALA B CA 1
ATOM 2558 C C . ALA B 1 166 ? -17.109 3.168 27.719 1 37 166 ALA B C 1
ATOM 2560 O O . ALA B 1 166 ? -17.812 2.73 28.625 1 37 166 ALA B O 1
ATOM 2561 N N . GLN B 1 167 ? -16.312 2.367 27.141 1 35 167 GLN B N 1
ATOM 2562 C CA . GLN B 1 167 ? -16.234 0.992 27.625 1 35 167 GLN B CA 1
ATOM 2563 C C . GLN B 1 167 ? -15.383 0.895 28.875 1 35 167 GLN B C 1
ATOM 2565 O O . GLN B 1 167 ? -15.359 -0.148 29.531 1 35 167 GLN B O 1
ATOM 2570 N N . ARG B 1 168 ? -14.531 1.741 29.078 1 33.94 168 ARG B N 1
ATOM 2571 C CA . ARG B 1 168 ? -13.852 1.647 30.375 1 33.94 168 ARG B CA 1
ATOM 2572 C C . ARG B 1 168 ? -14.805 1.976 31.516 1 33.94 168 ARG B C 1
ATOM 2574 O O . ARG B 1 168 ? -14.547 1.616 32.656 1 33.94 168 ARG B O 1
ATOM 2581 N N . GLU B 1 169 ? -15.711 2.836 31.328 1 33.19 169 GLU B N 1
ATOM 2582 C CA . GLU B 1 169 ? -16.578 3.117 32.469 1 33.19 169 GLU B CA 1
ATOM 2583 C C . GLU B 1 169 ? -17.484 1.928 32.781 1 33.19 169 GLU B C 1
ATOM 2585 O O . GLU B 1 169 ? -17.922 1.756 33.906 1 33.19 169 GLU B O 1
ATOM 2590 N N . HIS B 1 170 ? -17.953 1.159 31.75 1 32.91 170 HIS B N 1
ATOM 2591 C CA . HIS B 1 170 ? -18.859 0.121 32.219 1 32.91 170 HIS B CA 1
ATOM 2592 C C . HIS B 1 170 ? -18.094 -1.056 32.812 1 32.91 170 HIS B C 1
ATOM 2594 O O . HIS B 1 170 ? -18.703 -2.039 33.25 1 32.91 170 HIS B O 1
ATOM 2600 N N . ALA B 1 171 ? -16.781 -1.096 32.656 1 29.42 171 ALA B N 1
ATOM 2601 C CA . ALA B 1 171 ? -16.125 -2.154 33.406 1 29.42 171 ALA B CA 1
ATOM 2602 C C . ALA B 1 171 ? -15.852 -1.706 34.844 1 29.42 171 ALA B C 1
ATOM 2604 O O . ALA B 1 171 ? -15.234 -2.439 35.625 1 29.42 171 ALA B O 1
ATOM 2605 N N . ILE B 1 172 ? -16.203 -0.44 35.125 1 22.3 172 ILE B N 1
ATOM 2606 C CA . ILE B 1 172 ? -16.172 -0.2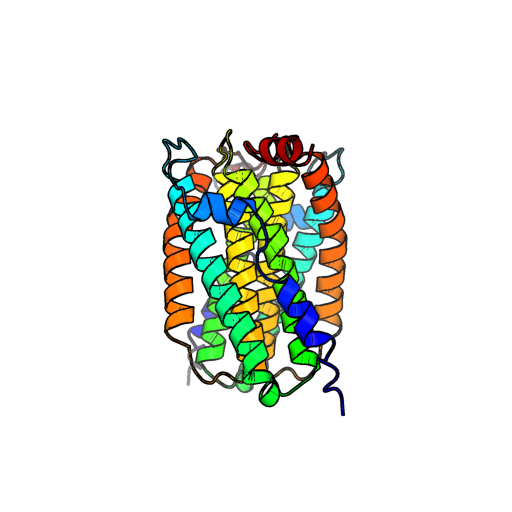79 36.562 1 22.3 172 ILE B CA 1
ATOM 2607 C C . ILE B 1 172 ? -17.453 -0.824 37.188 1 22.3 172 ILE B C 1
ATOM 2609 O O . ILE B 1 172 ? -18.547 -0.568 36.656 1 22.3 172 ILE B O 1
#

Secondary structure (DSSP, 8-state):
------HHHHHHHTTS---HHHHHHHH-GGGS--SSSHHHHHHHHHHHHHHHHHHHHHHHHHTGGG---HHHHHHHHHHHHTHHHHHHHHHHHHSSSP-HHHHHHHHHHHHHHHHHHHHHHHHHTT--S--HHHHHHHHHHHHHHHHHHHHHHHHS-----TTHHHHHHTT-/------HHHHHHHTTS---HHHHHHHH-GGGS--SSSHHHHHHHHHHHHHHHHHHHHHHHHHTGGG---HHHHHHHHHHHHTHHHHHHHHHHHHSSSP-HHHHHHHHHHHHHHHHHHHHHHHHHTT--S--HHHHHHHHHHHHHHHHHHHHHHHHS-----TTHHHHHHTT-

InterPro domains:
  IPR029668 Transmembrane protein 98 [PTHR32510] (1-167)

Sequence (344 aa):
METQSEPSELELDDVVITNPHIEAILENEDWIEDASGLVSHCISILKICHTLTEKLVAMTMGSGAKVKAPASLSDIITVAKRISPRVDDVVRSMYPPLDPILLDARATALLLSVSHLVLVTRNACHMSGSMDWIDQSLHAAEDHMVVLREAALASEPERSIPGADAQREHAIMETQSEPSELELDDVVITNPHIEAILENEDWIEDASGLVSHCISILKICHTLTEKLVAMTMGSGAKVKAPASLSDIITVAKRISPRVDDVVRSMYPPLDPILLDARATALLLSVSHLVLVTRNACHMSGSMDWIDQSLHAAEDHMVVLREAALASEPERSIPGADAQREHAI

pLDDT: mean 77.99, std 20.23, range [22.25, 98.25]

Radius of gyration: 21.27 Å; Cα contacts (8 Å, |Δi|>4): 326; chains: 2; bounding box: 46×68×78 Å

Nearest PDB structures (foldseek):
  3ay5-assembly1_A  TM=8.091E-01  e=2.547E-04  Homo sapiens
  6w2v-assembly2_B  TM=4.271E-01  e=8.151E-01  synthetic construct
  8aud-assembly2_B  TM=2.207E-01  e=8.179E+00  Corynebacterium glutamicum ATCC 13032
  3ay5-assembly1_A  TM=8.095E-01  e=2.547E-04  Homo sapiens
  6w2v-assembly2_B  TM=4.269E-01  e=8.151E-01  synthetic construct

Foldseek 3Di:
DPPPPDPLLVLLVVLQLPPVVLVVCLVDVPPDPDPLCLLVLLSLLLVLLNVLSVVLSVCCVVVVVQQPDPVLSVVLSVLSNVQNVLSVQLVVCSHPPHQLQSNLVSSVVNLVSSVVSVVSSCVRNVVDDDPVVNVVSSVSSVVSSVSSVVVNVVRDPPDPPPPPVVVVVVVD/DPPPPDPLLVLLVVLQLPPVVLVVCLVDVPPDPDPLCLLVLLSLLLVLLNVLSVVLSVCCVVVVVQQPDPVLSVVLSVLSNVQNVLSVQLVVCSHPPHQLQSNLVSSVVNLVSSVVSVVSSCVRNVVDDDPVVNVVSSVSSVVSSVSSVVVNVVRDPPDPPPPPVVVVVVVD